Protein AF-A0A960QPH4-F1 (afdb_monomer_lite)

Radius of gyration: 28.98 Å; chains: 1; bounding box: 57×67×67 Å

Structure (mmCIF, N/CA/C/O backbone):
data_AF-A0A960QPH4-F1
#
_entry.id   AF-A0A960QPH4-F1
#
loop_
_atom_site.group_PDB
_atom_site.id
_atom_site.type_symbol
_atom_site.label_atom_id
_atom_site.label_alt_id
_atom_site.label_comp_id
_atom_site.label_asym_id
_atom_site.label_entity_id
_atom_site.label_seq_id
_atom_site.pdbx_PDB_ins_code
_atom_site.Cartn_x
_atom_site.Cartn_y
_atom_site.Cartn_z
_atom_site.occupancy
_atom_site.B_iso_or_equiv
_atom_site.auth_seq_id
_atom_site.auth_comp_id
_atom_site.auth_asym_id
_atom_site.auth_atom_id
_atom_site.pdbx_PDB_model_num
ATOM 1 N N . MET A 1 1 ? 3.920 17.697 13.767 1.00 34.22 1 MET A N 1
ATOM 2 C CA . MET A 1 1 ? 3.825 16.666 14.826 1.00 34.22 1 MET A CA 1
ATOM 3 C C . MET A 1 1 ? 4.442 15.387 14.286 1.00 34.22 1 MET A C 1
ATOM 5 O O . MET A 1 1 ? 4.092 14.990 13.183 1.00 34.22 1 MET A O 1
ATOM 9 N N . LYS A 1 2 ? 5.427 14.814 14.985 1.00 25.80 2 LYS A N 1
ATOM 10 C CA . LYS A 1 2 ? 6.076 13.557 14.590 1.00 25.80 2 LYS A CA 1
ATOM 11 C C . LYS A 1 2 ? 5.185 12.405 15.058 1.00 25.80 2 LYS A C 1
ATOM 13 O O . LYS A 1 2 ? 5.029 12.232 16.261 1.00 25.80 2 LYS A O 1
ATOM 18 N N . PHE A 1 3 ? 4.595 11.655 14.132 1.00 28.69 3 PHE A N 1
ATOM 19 C CA . PHE A 1 3 ? 3.950 10.384 14.455 1.00 28.69 3 PHE A CA 1
ATOM 20 C C . PHE A 1 3 ? 5.050 9.351 14.695 1.00 28.69 3 PHE A C 1
ATOM 22 O O . PHE A 1 3 ? 5.656 8.841 13.756 1.00 28.69 3 PHE A O 1
ATOM 29 N N . GLN A 1 4 ? 5.353 9.093 15.964 1.00 29.22 4 GLN A N 1
ATOM 30 C CA . GLN A 1 4 ? 5.977 7.831 16.333 1.00 29.22 4 GLN A CA 1
ATOM 31 C C . GLN A 1 4 ? 4.879 6.761 16.345 1.00 29.22 4 GLN A C 1
ATOM 33 O O . GLN A 1 4 ? 3.810 7.018 16.905 1.00 29.22 4 GLN A O 1
ATOM 38 N N . PRO A 1 5 ? 5.098 5.577 15.754 1.00 36.53 5 PRO A N 1
ATOM 39 C CA . PRO A 1 5 ? 4.225 4.446 16.006 1.00 36.53 5 PRO A CA 1
ATOM 40 C C . PRO A 1 5 ? 4.397 4.063 17.477 1.00 36.53 5 PRO A C 1
ATOM 42 O O . PRO A 1 5 ? 5.440 3.552 17.885 1.00 36.53 5 PRO A O 1
ATOM 45 N N . ILE A 1 6 ? 3.385 4.364 18.288 1.00 35.50 6 ILE A N 1
ATOM 46 C CA . ILE A 1 6 ? 3.300 3.885 19.664 1.00 35.50 6 ILE A CA 1
ATOM 47 C C . ILE A 1 6 ? 2.983 2.392 19.568 1.00 35.50 6 ILE A C 1
ATOM 49 O O . ILE A 1 6 ? 1.828 1.984 19.487 1.00 35.50 6 ILE A O 1
ATOM 53 N N . PHE A 1 7 ? 4.027 1.567 19.532 1.00 42.03 7 PHE A N 1
ATOM 54 C CA . PHE A 1 7 ? 3.909 0.167 19.908 1.00 42.03 7 PHE A CA 1
ATOM 55 C C . PHE A 1 7 ? 3.653 0.136 21.414 1.00 42.03 7 PHE A C 1
ATOM 57 O O . PHE A 1 7 ? 4.570 0.284 22.219 1.00 42.03 7 PHE A O 1
ATOM 64 N N . LEU A 1 8 ? 2.386 -0.010 21.792 1.00 33.94 8 LEU A N 1
ATOM 65 C CA . LEU A 1 8 ? 1.978 -0.286 23.164 1.00 33.94 8 LEU A CA 1
ATOM 66 C C . LEU A 1 8 ? 2.380 -1.730 23.505 1.00 33.94 8 LEU A C 1
ATOM 68 O O . LEU A 1 8 ? 1.592 -2.663 23.398 1.00 33.94 8 LEU A O 1
ATOM 72 N N . ALA A 1 9 ? 3.646 -1.920 23.873 1.00 38.50 9 ALA A N 1
ATOM 73 C CA . ALA A 1 9 ? 4.102 -3.107 24.582 1.00 38.50 9 ALA A CA 1
ATOM 74 C C . ALA A 1 9 ? 3.892 -2.851 26.079 1.00 38.50 9 ALA A C 1
ATOM 76 O O . ALA A 1 9 ? 4.796 -2.380 26.770 1.00 38.50 9 ALA A O 1
ATOM 77 N N . LEU A 1 10 ? 2.671 -3.084 26.566 1.00 32.56 10 LEU A N 1
ATOM 78 C CA . LEU A 1 10 ? 2.406 -3.048 28.000 1.00 32.56 10 LEU A CA 1
ATOM 79 C C . LEU A 1 10 ? 2.910 -4.364 28.605 1.00 32.56 10 LEU A C 1
ATOM 81 O O . LEU A 1 10 ? 2.311 -5.418 28.419 1.00 32.56 10 LEU A O 1
ATOM 85 N N . TRP A 1 11 ? 4.050 -4.296 29.287 1.00 40.69 11 TRP A N 1
ATOM 86 C CA . TRP A 1 11 ? 4.546 -5.367 30.144 1.00 40.69 11 TRP A CA 1
ATOM 87 C C . TRP A 1 11 ? 3.729 -5.385 31.437 1.00 40.69 11 TRP A C 1
ATOM 89 O O . TRP A 1 11 ? 3.793 -4.433 32.213 1.00 40.69 11 TRP A O 1
ATOM 99 N N . LEU A 1 12 ? 3.013 -6.477 31.694 1.00 34.78 12 LEU A N 1
ATOM 100 C CA . LEU A 1 12 ? 2.516 -6.815 33.024 1.00 34.78 12 LEU A CA 1
ATOM 101 C C . LEU A 1 12 ? 2.941 -8.247 33.336 1.00 34.78 12 LEU A C 1
ATOM 103 O O . LEU A 1 12 ? 2.399 -9.213 32.816 1.00 34.78 12 LEU A O 1
ATOM 107 N N . VAL A 1 13 ? 3.970 -8.353 34.173 1.00 38.28 13 VAL A N 1
ATOM 108 C CA . VAL A 1 13 ? 4.364 -9.597 34.826 1.00 38.28 13 VAL A CA 1
ATOM 109 C C . VAL A 1 13 ? 3.481 -9.738 36.059 1.00 38.28 13 VAL A C 1
ATOM 111 O O . VAL A 1 13 ? 3.633 -8.963 37.002 1.00 38.28 13 VAL A O 1
ATOM 114 N N . THR A 1 14 ? 2.603 -10.738 36.086 1.00 37.31 14 THR A N 1
ATOM 115 C CA . THR A 1 14 ? 2.035 -11.246 37.342 1.00 37.31 14 THR A CA 1
ATOM 116 C C . THR A 1 14 ? 2.045 -12.772 37.347 1.00 37.31 14 THR A C 1
ATOM 118 O O . THR A 1 14 ? 1.666 -13.377 36.345 1.00 37.31 14 THR A O 1
ATOM 121 N N . PRO A 1 15 ? 2.488 -13.407 38.447 1.00 34.03 15 PRO A N 1
ATOM 122 C CA . PRO A 1 15 ? 2.507 -14.854 38.564 1.00 34.03 15 PRO A CA 1
ATOM 123 C C . PRO A 1 15 ? 1.086 -15.403 38.709 1.00 34.03 15 PRO A C 1
ATOM 125 O O . PRO A 1 15 ? 0.249 -14.853 39.423 1.00 34.03 15 PRO A O 1
ATOM 128 N N . SER A 1 16 ? 0.852 -16.512 38.018 1.00 39.19 16 SER A N 1
ATOM 129 C CA . SER A 1 16 ? -0.373 -17.298 38.007 1.00 39.19 16 SER A CA 1
ATOM 130 C C . SER A 1 16 ? -0.705 -17.825 39.400 1.00 39.19 16 SER A C 1
ATOM 132 O O . SER A 1 16 ? 0.171 -18.362 40.076 1.00 39.19 16 SER A O 1
ATOM 134 N N . THR A 1 17 ? -1.967 -17.726 39.811 1.00 46.72 17 THR A N 1
ATOM 135 C CA . THR A 1 17 ? -2.740 -18.774 40.515 1.00 46.72 17 THR A CA 1
ATOM 136 C C . THR A 1 17 ? -4.102 -18.218 40.929 1.00 46.72 17 THR A C 1
ATOM 138 O O . THR A 1 17 ? -4.210 -17.025 41.189 1.00 46.72 17 THR A O 1
ATOM 141 N N . LEU A 1 18 ? -5.085 -19.123 41.054 1.00 37.62 18 LEU A N 1
ATOM 142 C CA . LEU A 1 18 ? -6.483 -18.946 41.493 1.00 37.62 18 LEU A CA 1
ATOM 143 C C . LEU A 1 18 ? -7.447 -18.711 40.305 1.00 37.62 18 LEU A C 1
ATOM 145 O O . LEU A 1 18 ? -7.328 -17.712 39.614 1.00 37.62 18 LEU A O 1
ATOM 149 N N . PHE A 1 19 ? -8.396 -19.588 39.954 1.00 39.31 19 PHE A N 1
ATOM 150 C CA . PHE A 1 19 ? -9.209 -20.502 40.763 1.00 39.31 19 PHE A CA 1
ATOM 151 C C . PHE A 1 19 ? -9.696 -21.730 39.957 1.00 39.31 19 PHE A C 1
ATOM 153 O O . PHE A 1 19 ? -10.079 -21.601 38.798 1.00 39.31 19 PHE A O 1
ATOM 160 N N . ALA A 1 20 ? -9.707 -22.891 40.621 1.00 39.94 20 ALA A N 1
ATOM 161 C CA . ALA A 1 20 ? -10.686 -23.980 40.461 1.00 39.94 20 ALA A CA 1
ATOM 162 C C . ALA A 1 20 ? -11.857 -23.676 41.441 1.00 39.94 20 ALA A C 1
ATOM 164 O O . ALA A 1 20 ? -11.617 -22.954 42.409 1.00 39.94 20 ALA A O 1
ATOM 165 N N . ASP A 1 21 ? -13.130 -24.052 41.294 1.00 40.97 21 ASP A N 1
ATOM 166 C CA . ASP A 1 21 ? -13.802 -25.239 40.754 1.00 40.97 21 ASP A CA 1
ATOM 167 C C . ASP A 1 21 ? -15.249 -24.878 40.335 1.00 40.97 21 ASP A C 1
ATOM 169 O O . ASP A 1 21 ? -15.925 -24.157 41.066 1.00 40.97 21 ASP A O 1
ATOM 173 N N . ASP A 1 22 ? -15.723 -25.427 39.211 1.00 38.12 22 ASP A N 1
ATOM 174 C CA . ASP A 1 22 ? -17.015 -26.131 39.049 1.00 38.12 22 ASP A CA 1
ATOM 175 C C . ASP A 1 22 ? -17.018 -26.795 37.647 1.00 38.12 22 ASP A C 1
ATOM 177 O O . ASP A 1 22 ? -16.605 -26.150 36.677 1.00 38.12 22 ASP A O 1
ATOM 181 N N . PRO A 1 23 ? -17.407 -28.079 37.478 1.00 40.88 23 PRO A N 1
ATOM 182 C CA . PRO A 1 23 ? -17.358 -28.743 36.178 1.00 40.88 23 PRO A CA 1
ATOM 183 C C . PRO A 1 23 ? -18.564 -28.327 35.334 1.00 40.88 23 PRO A C 1
ATOM 185 O O . PRO A 1 23 ? -19.602 -28.992 35.313 1.00 40.88 23 PRO A O 1
ATOM 188 N N . GLU A 1 24 ? -18.423 -27.216 34.622 1.00 40.66 24 GLU A N 1
ATOM 189 C CA . GLU A 1 24 ? -19.337 -26.864 33.545 1.00 40.66 24 GLU A CA 1
ATOM 190 C C . GLU A 1 24 ? -19.261 -27.950 32.457 1.00 40.66 24 GLU A C 1
ATOM 192 O O . GLU A 1 24 ? -18.181 -28.400 32.067 1.00 40.66 24 GLU A O 1
ATOM 197 N N . VAL A 1 25 ? -20.421 -28.435 32.009 1.00 43.88 25 VAL A N 1
ATOM 198 C CA . VAL A 1 25 ? -20.543 -29.451 30.957 1.00 43.88 25 VAL A CA 1
ATOM 199 C C . VAL A 1 25 ? -19.946 -28.879 29.668 1.00 43.88 25 VAL A C 1
ATOM 201 O O . VAL A 1 25 ? -20.607 -28.133 28.952 1.00 43.88 25 VAL A O 1
ATOM 204 N N . ILE A 1 26 ? -18.683 -29.209 29.384 1.00 47.34 26 ILE A N 1
ATOM 205 C CA . ILE A 1 26 ? -17.970 -28.770 28.179 1.00 47.34 26 ILE A CA 1
ATOM 206 C C . ILE A 1 26 ? -18.620 -29.466 26.972 1.00 47.34 26 ILE A C 1
ATOM 208 O O . ILE A 1 26 ? -18.563 -30.697 26.896 1.00 47.34 26 ILE A O 1
ATOM 212 N N . PRO A 1 27 ? -19.247 -28.744 26.027 1.00 50.41 27 PRO A N 1
ATOM 213 C CA . PRO A 1 27 ? -19.822 -29.380 24.851 1.00 50.41 27 PRO A CA 1
ATOM 214 C C . PRO A 1 27 ? -18.733 -30.025 23.984 1.00 50.41 27 PRO A C 1
ATOM 216 O O . PRO A 1 27 ? -17.617 -29.511 23.864 1.00 50.41 27 PRO A O 1
ATOM 219 N N . GLU A 1 28 ? -19.102 -31.160 23.381 1.00 63.84 28 GLU A N 1
ATOM 220 C CA . GLU A 1 28 ? -18.402 -31.850 22.294 1.00 63.84 28 GLU A CA 1
ATOM 221 C C . GLU A 1 28 ? -17.792 -30.846 21.315 1.00 63.84 28 GLU A C 1
ATOM 223 O O . GLU A 1 28 ? -18.511 -29.980 20.838 1.00 63.84 28 GLU A O 1
ATOM 228 N N . SER A 1 29 ? -16.490 -30.987 21.034 1.00 74.81 29 SER A N 1
ATOM 229 C CA . SER A 1 29 ? -15.722 -30.365 19.937 1.00 74.81 29 SER A CA 1
ATOM 230 C C . SER A 1 29 ? -16.150 -28.962 19.469 1.00 74.81 29 SER A C 1
ATOM 232 O O . SER A 1 29 ? -17.236 -28.767 18.931 1.00 74.81 29 SER A O 1
ATOM 234 N N . LEU A 1 30 ? -15.229 -27.996 19.526 1.00 83.50 30 LEU A N 1
ATOM 235 C CA . LEU A 1 30 ? -15.464 -26.646 18.998 1.00 83.50 30 LEU A CA 1
ATOM 236 C C . LEU A 1 30 ? -16.047 -26.658 17.562 1.00 83.50 30 LEU A C 1
ATOM 238 O O . LEU A 1 30 ? -15.639 -27.498 16.750 1.00 83.50 30 LEU A O 1
ATOM 242 N N . PRO A 1 31 ? -16.962 -25.722 17.224 1.00 85.50 31 PRO A N 1
ATOM 243 C CA . PRO A 1 31 ? -17.487 -25.584 15.868 1.00 85.50 31 PRO A CA 1
ATOM 244 C C . PRO A 1 31 ? -16.381 -25.423 14.818 1.00 85.50 31 PRO A C 1
ATOM 246 O O . PRO A 1 31 ? -15.294 -24.907 15.089 1.00 85.50 31 PRO A O 1
ATOM 249 N N . SER A 1 32 ? -16.667 -25.830 13.577 1.00 85.12 32 SER A N 1
ATOM 250 C CA . SER A 1 32 ? -15.718 -25.672 12.470 1.00 85.12 32 SER A CA 1
ATOM 251 C C . SER A 1 32 ? -15.338 -24.198 12.283 1.00 85.12 32 SER A C 1
ATOM 253 O O . SER A 1 32 ? -16.208 -23.338 12.169 1.00 85.12 32 SER A O 1
ATOM 255 N N . GLY A 1 33 ? -14.034 -23.911 12.249 1.00 89.62 33 GLY A N 1
ATOM 256 C CA . GLY A 1 33 ? -13.513 -22.549 12.112 1.00 89.62 33 GLY A CA 1
ATOM 257 C C . GLY A 1 33 ? -13.347 -21.784 13.429 1.00 89.62 33 GLY A C 1
ATOM 258 O O . GLY A 1 33 ? -12.918 -20.633 13.385 1.00 89.62 33 GLY A O 1
ATOM 259 N N . VAL A 1 34 ? -13.616 -22.403 14.581 1.00 94.00 34 VAL A N 1
ATOM 260 C CA . VAL A 1 34 ? -13.326 -21.853 15.915 1.00 94.00 34 VAL A CA 1
ATOM 261 C C . VAL A 1 34 ? -12.062 -22.512 16.463 1.00 94.00 34 VAL A C 1
ATOM 263 O O . VAL A 1 34 ? -11.943 -23.736 16.453 1.00 94.00 34 VAL A O 1
ATOM 266 N N . ILE A 1 35 ? -11.098 -21.708 16.922 1.00 92.94 35 ILE A N 1
ATOM 267 C CA . ILE A 1 35 ? -9.833 -22.218 17.483 1.00 92.94 35 ILE A CA 1
ATOM 268 C C . ILE A 1 35 ? -9.835 -22.259 19.015 1.00 92.94 35 ILE A C 1
ATOM 270 O O . ILE A 1 35 ? -9.128 -23.067 19.609 1.00 92.94 35 ILE A O 1
ATOM 274 N N . ALA A 1 36 ? -10.638 -21.411 19.656 1.00 94.38 36 ALA A N 1
ATOM 275 C CA . ALA A 1 36 ? -10.808 -21.384 21.103 1.00 94.38 36 ALA A CA 1
ATOM 276 C C . ALA A 1 36 ? -12.182 -20.815 21.468 1.00 94.38 36 ALA A C 1
ATOM 278 O O . ALA A 1 36 ? -12.777 -20.071 20.687 1.00 94.38 36 ALA A O 1
ATOM 279 N N . ARG A 1 37 ? -12.656 -21.122 22.675 1.00 95.31 37 ARG A N 1
ATOM 280 C CA . ARG A 1 37 ? -13.792 -20.449 23.308 1.00 95.31 37 ARG A CA 1
ATOM 281 C C . ARG A 1 37 ? -13.326 -19.852 24.632 1.00 95.31 37 ARG A C 1
ATOM 283 O O . ARG A 1 37 ? -12.654 -20.534 25.401 1.00 95.31 37 ARG A O 1
ATOM 290 N N . VAL A 1 38 ? -13.660 -18.590 24.864 1.00 92.56 38 VAL A N 1
ATOM 291 C CA . VAL A 1 38 ? -13.310 -17.817 26.058 1.00 92.56 38 VAL A CA 1
ATOM 292 C C . VAL A 1 38 ? -14.616 -17.274 26.634 1.00 92.56 38 VAL A C 1
ATOM 294 O O . VAL A 1 38 ? -15.180 -16.340 26.072 1.00 92.56 38 VAL A O 1
ATOM 297 N N . GLY A 1 39 ? -15.131 -17.883 27.706 1.00 89.62 39 GLY A N 1
ATOM 298 C CA . GLY A 1 39 ? -16.492 -17.594 28.177 1.00 89.62 39 GLY A CA 1
ATOM 299 C C . GLY A 1 39 ? -17.522 -17.849 27.069 1.00 89.62 39 GLY A C 1
ATOM 300 O O . GLY A 1 39 ? -17.520 -18.920 26.460 1.00 89.62 39 GLY A O 1
ATOM 301 N N . ASP A 1 40 ? -18.329 -16.834 26.750 1.00 89.50 40 ASP A N 1
ATOM 302 C CA . ASP A 1 40 ? -19.325 -16.885 25.666 1.00 89.50 40 ASP A CA 1
ATOM 303 C C . ASP A 1 40 ? -18.763 -16.454 24.299 1.00 89.50 40 ASP A C 1
ATOM 305 O O . ASP A 1 40 ? -19.477 -16.437 23.292 1.00 89.50 40 ASP A O 1
ATOM 309 N N . PHE A 1 41 ? -17.482 -16.082 24.235 1.00 90.94 41 PHE A N 1
ATOM 310 C CA . PHE A 1 41 ? -16.844 -15.594 23.021 1.00 90.94 41 PHE A CA 1
ATOM 311 C C . PHE A 1 41 ? -16.114 -16.713 22.267 1.00 90.94 41 PHE A C 1
ATOM 313 O O . PHE A 1 41 ? -15.159 -17.321 22.759 1.00 90.94 41 PHE A O 1
ATOM 320 N N . GLU A 1 42 ? -16.544 -16.975 21.032 1.00 94.94 42 GLU A N 1
ATOM 321 C CA . GLU A 1 42 ? -15.872 -17.904 20.121 1.00 94.94 42 GLU A CA 1
ATOM 322 C C . GLU A 1 42 ? -14.794 -17.181 19.310 1.00 94.94 42 GLU A C 1
ATOM 324 O O . GLU A 1 42 ? -15.077 -16.236 18.574 1.00 94.94 42 GLU A O 1
ATOM 329 N N . VAL A 1 43 ? -13.548 -17.647 19.419 1.00 94.75 43 VAL A N 1
ATOM 330 C CA . VAL A 1 43 ? -12.393 -17.060 18.736 1.00 94.75 43 VAL A CA 1
ATOM 331 C C . VAL A 1 43 ? -12.250 -17.682 17.341 1.00 94.75 43 VAL A C 1
ATOM 333 O O . VAL A 1 43 ? -11.949 -18.880 17.236 1.00 94.75 43 VAL A O 1
ATOM 336 N N . PRO A 1 44 ? -12.409 -16.909 16.249 1.00 96.12 44 PRO A N 1
ATOM 337 C CA . PRO A 1 44 ? -12.301 -17.445 14.897 1.00 96.12 44 PRO A CA 1
ATOM 338 C C . PRO A 1 44 ? -10.868 -17.865 14.557 1.00 96.12 44 PRO A C 1
ATOM 340 O O . PRO A 1 44 ? -9.905 -17.144 14.827 1.00 96.12 44 PRO A O 1
ATOM 343 N N . TYR A 1 45 ? -10.721 -18.993 13.865 1.00 94.75 45 TYR A N 1
ATOM 344 C CA . TYR A 1 45 ? -9.433 -19.497 13.386 1.00 94.75 45 TYR A CA 1
ATOM 345 C C . TYR A 1 45 ? -8.692 -18.478 12.506 1.00 94.75 45 TYR A C 1
ATOM 347 O O . TYR A 1 45 ? -7.484 -18.298 12.643 1.00 94.75 45 TYR A O 1
ATOM 355 N N . GLU A 1 46 ? -9.417 -17.756 11.647 1.00 95.50 46 GLU A N 1
ATOM 356 C CA . GLU A 1 46 ? -8.846 -16.726 10.768 1.00 95.50 46 GLU A CA 1
ATOM 357 C C . GLU A 1 46 ? -8.161 -15.589 11.543 1.00 95.50 46 GLU A C 1
ATOM 359 O O . GLU A 1 46 ? -7.190 -15.001 11.066 1.00 95.50 46 GLU A O 1
ATOM 364 N N . TRP A 1 47 ? -8.622 -15.279 12.757 1.00 95.75 47 TRP A N 1
ATOM 365 C CA . TRP A 1 47 ? -7.990 -14.248 13.581 1.00 95.75 47 TRP A CA 1
ATOM 366 C C . TRP A 1 47 ? -6.623 -14.711 14.072 1.00 95.75 47 TRP A C 1
ATOM 368 O O . TRP A 1 47 ? -5.641 -13.981 13.925 1.00 95.75 47 TRP A O 1
ATOM 378 N N . PHE A 1 48 ? -6.536 -15.955 14.550 1.00 95.38 48 PHE A N 1
ATOM 379 C CA . PHE A 1 48 ? -5.252 -16.555 14.897 1.00 95.38 48 PHE A CA 1
ATOM 380 C C . PHE A 1 48 ? -4.337 -16.672 13.676 1.00 95.38 48 PHE A C 1
ATOM 382 O O . PHE A 1 48 ? -3.150 -16.378 13.773 1.00 95.38 48 PHE A O 1
ATOM 389 N N . LEU A 1 49 ? -4.865 -17.050 12.509 1.00 95.69 49 LEU A N 1
ATOM 390 C CA . LEU A 1 49 ? -4.065 -17.149 11.289 1.00 95.69 49 LEU A CA 1
ATOM 391 C C . LEU A 1 49 ? -3.417 -15.804 10.918 1.00 95.69 49 LEU A C 1
ATOM 393 O O . LEU A 1 49 ? -2.256 -15.771 10.498 1.00 95.69 49 LEU A O 1
ATOM 397 N N . ASN A 1 50 ? -4.140 -14.696 11.098 1.00 93.88 50 ASN A N 1
ATOM 398 C CA . ASN A 1 50 ? -3.617 -13.349 10.874 1.00 93.88 50 ASN A CA 1
ATOM 399 C C . ASN A 1 50 ? -2.575 -12.938 11.928 1.00 93.88 50 ASN A C 1
ATOM 401 O O . ASN A 1 50 ? -1.515 -12.417 11.562 1.00 93.88 50 ASN A O 1
ATOM 405 N N . GLU A 1 51 ? -2.815 -13.217 13.212 1.00 93.75 51 GLU A N 1
ATOM 406 C CA . GLU A 1 51 ? -1.817 -12.985 14.269 1.00 93.75 51 GLU A CA 1
ATOM 407 C C . GLU A 1 51 ? -0.544 -13.798 13.993 1.00 93.75 51 GLU A C 1
ATOM 409 O O . GLU A 1 51 ? 0.563 -13.260 13.993 1.00 93.75 51 GLU A O 1
ATOM 414 N N . PHE A 1 52 ? -0.698 -15.076 13.643 1.00 94.12 52 PHE A N 1
ATOM 415 C CA . PHE A 1 52 ? 0.406 -15.966 13.314 1.00 94.12 52 PHE A CA 1
ATOM 416 C C . PHE A 1 5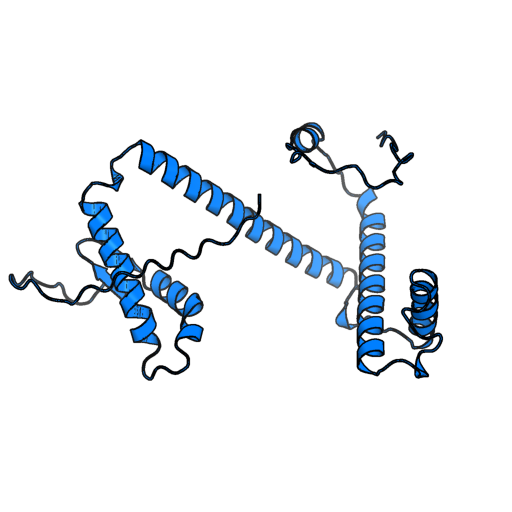2 ? 1.239 -15.421 12.159 1.00 94.12 52 PHE A C 1
ATOM 418 O O . PHE A 1 52 ? 2.442 -15.222 12.312 1.00 94.12 52 PHE A O 1
ATOM 425 N N . ARG A 1 53 ? 0.614 -15.087 11.024 1.00 93.56 53 ARG A N 1
ATOM 426 C CA . ARG A 1 53 ? 1.315 -14.533 9.852 1.00 93.56 53 ARG A CA 1
ATOM 427 C C . ARG A 1 53 ? 2.059 -13.231 10.151 1.00 93.56 53 ARG A C 1
ATOM 429 O O . ARG A 1 53 ? 3.099 -12.985 9.543 1.00 93.56 53 ARG A O 1
ATOM 436 N N . SER A 1 54 ? 1.550 -12.413 11.068 1.00 88.69 54 SER A N 1
ATOM 437 C CA . SER A 1 54 ? 2.136 -11.109 11.396 1.00 88.69 54 SER A CA 1
ATOM 438 C C . SER A 1 54 ? 3.227 -11.154 12.471 1.00 88.69 54 SER A C 1
ATOM 440 O O . SER A 1 54 ? 3.962 -10.176 12.616 1.00 88.69 54 SER A O 1
ATOM 442 N N . THR A 1 55 ? 3.372 -12.261 13.209 1.00 90.94 55 THR A N 1
ATOM 443 C CA . THR A 1 55 ? 4.267 -12.314 14.380 1.00 90.94 55 THR A CA 1
ATOM 444 C C . THR A 1 55 ? 5.199 -13.523 14.435 1.00 90.94 55 THR A C 1
ATOM 446 O O . THR A 1 55 ? 6.216 -13.439 15.124 1.00 90.94 55 THR A O 1
ATOM 449 N N . PHE A 1 56 ? 4.953 -14.603 13.677 1.00 90.56 56 PHE A N 1
ATOM 450 C CA . PHE A 1 56 ? 5.723 -15.855 13.789 1.00 90.56 56 PHE A CA 1
ATOM 451 C C . PHE A 1 56 ? 7.242 -15.670 13.643 1.00 90.56 56 PHE A C 1
ATOM 453 O O . PHE A 1 56 ? 8.019 -16.354 14.308 1.00 90.56 56 PHE A O 1
ATOM 460 N N . PHE A 1 57 ? 7.685 -14.722 12.808 1.00 91.94 57 PHE A N 1
ATOM 461 C CA . PHE A 1 57 ? 9.106 -14.446 12.573 1.00 91.94 57 PHE A CA 1
ATOM 462 C C . PHE A 1 57 ? 9.845 -13.975 13.834 1.00 91.94 57 PHE A C 1
ATOM 464 O O . PHE A 1 57 ? 11.064 -14.108 13.912 1.00 91.94 57 PHE A O 1
ATOM 471 N N . ARG A 1 58 ? 9.125 -13.461 14.841 1.00 91.31 58 ARG A N 1
ATOM 472 C CA . ARG A 1 58 ? 9.690 -13.066 16.141 1.00 91.31 58 ARG A CA 1
ATOM 473 C C . ARG A 1 58 ? 10.079 -14.267 17.002 1.00 91.31 58 ARG A C 1
ATOM 475 O O . ARG A 1 58 ? 10.911 -14.126 17.889 1.00 91.31 58 ARG A O 1
ATOM 482 N N . HIS A 1 59 ? 9.524 -15.441 16.709 1.00 89.94 59 HIS A N 1
ATOM 483 C CA . HIS A 1 59 ? 9.734 -16.679 17.456 1.00 89.94 59 HIS A CA 1
ATOM 484 C C . HIS A 1 59 ? 10.485 -17.724 16.619 1.00 89.94 59 HIS A C 1
ATOM 486 O O . HIS A 1 59 ? 10.390 -18.911 16.899 1.00 89.94 59 HIS A O 1
ATOM 492 N N . ALA A 1 60 ? 11.248 -17.310 15.598 1.00 84.12 60 ALA A N 1
ATOM 493 C CA . ALA A 1 60 ? 11.893 -18.212 14.633 1.00 84.12 60 ALA A CA 1
ATOM 494 C C . ALA A 1 60 ? 12.823 -19.281 15.252 1.00 84.12 60 ALA A C 1
ATOM 496 O O . ALA A 1 60 ? 13.118 -20.278 14.601 1.00 84.12 60 ALA A O 1
ATOM 497 N N . GLN A 1 61 ? 13.280 -19.080 16.492 1.00 91.06 61 GLN A N 1
ATOM 498 C CA . GLN A 1 61 ? 14.135 -20.016 17.233 1.00 91.06 61 GLN A CA 1
ATOM 499 C C . GLN A 1 61 ? 13.364 -20.912 18.220 1.00 91.06 61 GLN A C 1
ATOM 501 O O . GLN A 1 61 ? 13.975 -21.747 18.883 1.00 91.06 61 GLN A O 1
ATOM 506 N N . SER A 1 62 ? 12.044 -20.747 18.347 1.00 91.00 62 SER A N 1
ATOM 507 C CA . SER A 1 62 ? 11.232 -21.564 19.250 1.00 91.00 62 SER A CA 1
ATOM 508 C C . SER A 1 62 ? 11.031 -22.976 18.700 1.00 91.00 62 SER A C 1
ATOM 510 O O . SER A 1 62 ? 10.797 -23.177 17.507 1.00 91.00 62 SER A O 1
ATOM 512 N N . SER A 1 63 ? 11.055 -23.961 19.599 1.00 89.88 63 SER A N 1
ATOM 513 C CA . SER A 1 63 ? 10.709 -25.354 19.305 1.00 89.88 63 SER A CA 1
ATOM 514 C C . SER A 1 63 ? 9.224 -25.541 18.967 1.00 89.88 63 SER A C 1
ATOM 516 O O . SER A 1 63 ? 8.872 -26.515 18.302 1.00 89.88 63 SER A O 1
ATOM 518 N N . ASN A 1 64 ? 8.357 -24.607 19.379 1.00 93.50 64 ASN A N 1
ATOM 519 C CA . ASN A 1 64 ? 6.931 -24.610 19.062 1.00 93.50 64 ASN A CA 1
ATOM 520 C C . ASN A 1 64 ? 6.393 -23.189 18.822 1.00 93.50 64 ASN A C 1
ATOM 522 O O . ASN A 1 64 ? 5.602 -22.648 19.591 1.00 93.50 64 ASN A O 1
ATOM 526 N N . VAL A 1 65 ? 6.789 -22.607 17.688 1.00 93.06 65 VAL A N 1
ATOM 527 C CA . VAL A 1 65 ? 6.374 -21.269 17.222 1.00 93.06 65 VAL A CA 1
ATOM 528 C C . VAL A 1 65 ? 4.856 -21.055 17.262 1.00 93.06 65 VAL A C 1
ATOM 530 O O . VAL A 1 65 ? 4.399 -19.949 17.528 1.00 93.06 65 VAL A O 1
ATOM 533 N N . ARG A 1 66 ? 4.056 -22.095 16.983 1.00 92.31 66 ARG A N 1
ATOM 534 C CA . ARG A 1 66 ? 2.589 -21.978 16.978 1.00 92.31 66 ARG A CA 1
ATOM 535 C C . ARG A 1 66 ? 2.048 -21.690 18.369 1.00 92.31 66 ARG A C 1
ATOM 537 O O . ARG A 1 66 ? 1.222 -20.796 18.490 1.00 92.31 66 ARG A O 1
ATOM 544 N N . GLN A 1 67 ? 2.535 -22.408 19.378 1.00 93.38 67 GLN A N 1
ATOM 545 C CA . GLN A 1 67 ? 2.108 -22.204 20.759 1.00 93.38 67 GLN A CA 1
ATOM 546 C C . GLN A 1 67 ? 2.566 -20.841 21.287 1.00 93.38 67 GLN A C 1
ATOM 548 O O . GLN A 1 67 ? 1.757 -20.098 21.821 1.00 93.38 67 GLN A O 1
ATOM 553 N N . GLU A 1 68 ? 3.819 -20.462 21.019 1.00 93.56 68 GLU A N 1
ATOM 554 C CA . GLU A 1 68 ? 4.381 -19.168 21.442 1.00 93.56 68 GLU A CA 1
ATOM 555 C C . GLU A 1 68 ? 3.638 -17.950 20.876 1.00 93.56 68 GLU A C 1
ATOM 557 O O . GLU A 1 68 ? 3.642 -16.882 21.482 1.00 93.56 68 GLU A O 1
ATOM 562 N N . VAL A 1 69 ? 3.008 -18.085 19.704 1.00 93.12 69 VAL A N 1
ATOM 563 C CA . VAL A 1 69 ? 2.134 -17.037 19.158 1.00 93.12 69 VAL A CA 1
ATOM 564 C C . VAL A 1 69 ? 0.700 -17.176 19.675 1.00 93.12 69 VAL A C 1
ATOM 566 O O . VAL A 1 69 ? 0.017 -16.172 19.878 1.00 93.12 69 VAL A O 1
ATOM 569 N N . PHE A 1 70 ? 0.227 -18.407 19.872 1.00 95.00 70 PHE A N 1
ATOM 570 C CA . PHE A 1 70 ? -1.139 -18.676 20.308 1.00 95.00 70 PHE A CA 1
ATOM 571 C C . PHE A 1 70 ? -1.397 -18.241 21.752 1.00 95.00 70 PHE A C 1
ATOM 573 O O . PHE A 1 70 ? -2.445 -17.652 22.000 1.00 95.00 70 PHE A O 1
ATOM 580 N N . ASP A 1 71 ? -0.461 -18.456 22.678 1.00 94.38 71 ASP A N 1
ATOM 581 C CA . ASP A 1 71 ? -0.675 -18.133 24.095 1.00 94.38 71 ASP A CA 1
ATOM 582 C C . ASP A 1 71 ? -0.909 -16.626 24.321 1.00 94.38 71 ASP A C 1
ATOM 584 O O . ASP A 1 71 ? -1.975 -16.269 24.832 1.00 94.38 71 ASP A O 1
ATOM 588 N N . PRO A 1 72 ? -0.046 -15.702 23.842 1.00 94.56 72 PRO A N 1
ATOM 589 C CA . PRO A 1 72 ? -0.305 -14.267 23.984 1.00 94.56 72 PRO A CA 1
ATOM 590 C C . PRO A 1 72 ? -1.537 -13.800 23.200 1.00 94.56 72 PRO A C 1
ATOM 592 O O . PRO A 1 72 ? -2.183 -12.816 23.563 1.00 94.56 72 PRO A O 1
ATOM 595 N N . PHE A 1 73 ? -1.870 -14.469 22.091 1.00 94.94 73 PHE A N 1
ATOM 596 C CA . PHE A 1 73 ? -3.103 -14.198 21.355 1.00 94.94 73 PHE A CA 1
ATOM 597 C C . PHE A 1 73 ? -4.336 -14.551 22.193 1.00 94.94 73 PHE A C 1
ATOM 599 O O . PHE A 1 73 ? -5.259 -13.742 22.292 1.00 94.94 73 PHE A O 1
ATOM 606 N N . LEU A 1 74 ? -4.334 -15.721 22.834 1.00 95.69 74 LEU A N 1
ATOM 607 C CA . LEU A 1 74 ? -5.419 -16.173 23.694 1.00 95.69 74 LEU A CA 1
ATOM 608 C C . LEU A 1 74 ? -5.555 -15.280 24.934 1.00 95.69 74 LEU A C 1
ATOM 610 O O . LEU A 1 74 ? -6.673 -14.908 25.277 1.00 95.69 74 LEU A O 1
ATOM 614 N N . GLU A 1 75 ? -4.448 -14.844 25.543 1.00 95.69 75 GLU A N 1
ATOM 615 C CA . GLU A 1 75 ? -4.461 -13.858 26.635 1.00 95.69 75 GLU A CA 1
ATOM 616 C C . GLU A 1 75 ? -5.182 -12.5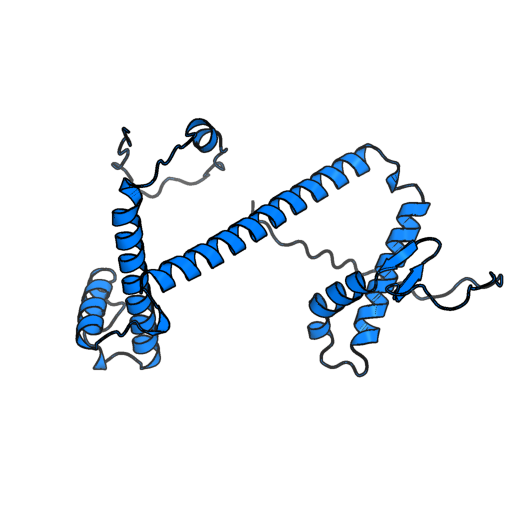60 26.236 1.00 95.69 75 GLU A C 1
ATOM 618 O O . GLU A 1 75 ? -6.020 -12.059 26.989 1.00 95.69 75 GLU A O 1
ATOM 623 N N . LYS A 1 76 ? -4.934 -12.036 25.025 1.00 95.56 76 LYS A N 1
ATOM 624 C CA . LYS A 1 76 ? -5.650 -10.854 24.506 1.00 95.56 76 LYS A CA 1
ATOM 625 C C . LYS A 1 76 ? -7.149 -11.113 24.350 1.00 95.56 76 LYS A C 1
ATOM 627 O O . LYS A 1 76 ? -7.942 -10.226 24.657 1.00 95.56 76 LYS A O 1
ATOM 632 N N . MET A 1 77 ? -7.544 -12.293 23.864 1.00 96.38 77 MET A N 1
ATOM 633 C CA . MET A 1 77 ? -8.963 -12.648 23.714 1.00 96.38 77 MET A CA 1
ATOM 634 C C . MET A 1 77 ? -9.651 -12.787 25.078 1.00 96.38 77 MET A C 1
ATOM 636 O O . MET A 1 77 ? -10.772 -12.314 25.245 1.00 96.38 77 MET A O 1
ATOM 640 N N . THR A 1 78 ? -8.952 -13.337 26.074 1.00 95.19 78 THR A N 1
ATOM 641 C CA . THR A 1 78 ? -9.405 -13.380 27.473 1.00 95.19 78 THR A CA 1
ATOM 642 C C . THR A 1 78 ? -9.606 -11.987 28.050 1.00 95.19 78 THR A C 1
ATOM 644 O O . THR A 1 78 ? -10.666 -11.702 28.601 1.00 95.19 78 THR A O 1
ATOM 647 N N . LEU A 1 79 ? -8.643 -11.080 27.872 1.00 95.12 79 LEU A N 1
ATOM 648 C CA . LEU A 1 79 ? -8.792 -9.690 28.314 1.00 95.12 79 LEU A CA 1
ATOM 649 C C . LEU A 1 79 ? -9.948 -8.972 27.610 1.00 95.12 79 LEU A C 1
ATOM 651 O O . LEU A 1 79 ? -10.664 -8.200 28.247 1.00 95.12 79 LEU A O 1
ATOM 655 N N . TYR A 1 80 ? -10.143 -9.228 26.315 1.00 92.25 80 TYR A N 1
ATOM 656 C CA . TYR A 1 80 ? -11.272 -8.689 25.563 1.00 92.25 80 TYR A CA 1
ATOM 657 C C . TY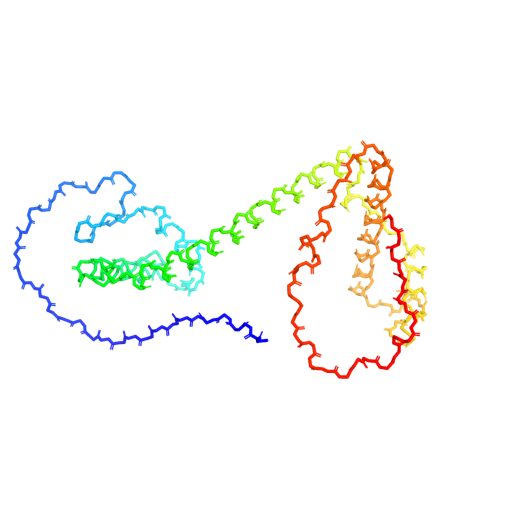R A 1 80 ? -12.614 -9.153 26.143 1.00 92.25 80 TYR A C 1
ATOM 659 O O . TYR A 1 80 ? -13.484 -8.318 26.387 1.00 92.25 80 TYR A O 1
ATOM 667 N N . GLU A 1 81 ? -12.768 -10.449 26.421 1.00 93.56 81 GLU A N 1
ATOM 668 C CA . GLU A 1 81 ? -14.005 -10.988 26.993 1.00 93.56 81 GLU A CA 1
ATOM 669 C C . GLU A 1 81 ? -14.273 -10.444 28.403 1.00 93.56 81 GLU A C 1
ATOM 671 O O . GLU A 1 81 ? -15.394 -10.030 28.712 1.00 93.56 81 GLU A O 1
ATOM 676 N N . LEU A 1 82 ? -13.236 -10.349 29.240 1.00 93.50 82 LEU A N 1
ATOM 677 C CA . LEU A 1 82 ? -13.340 -9.735 30.566 1.00 93.50 82 LEU A CA 1
ATOM 678 C C . LEU A 1 82 ? -13.788 -8.268 30.475 1.00 93.50 82 LEU A C 1
ATOM 680 O O . LEU A 1 82 ? -14.696 -7.858 31.191 1.00 93.50 82 LEU A O 1
ATOM 684 N N . ALA A 1 83 ? -13.206 -7.479 29.568 1.00 90.38 83 ALA A N 1
ATOM 685 C CA . ALA A 1 83 ? -13.595 -6.080 29.376 1.00 90.38 83 ALA A CA 1
ATOM 686 C C . ALA A 1 83 ? -15.022 -5.928 28.818 1.00 90.38 83 ALA A C 1
ATOM 688 O O . ALA A 1 83 ? -15.744 -4.995 29.182 1.00 90.38 83 ALA A O 1
ATOM 689 N N . ARG A 1 84 ? -15.442 -6.843 27.933 1.00 89.31 84 ARG A N 1
ATOM 690 C CA . ARG A 1 84 ? -16.793 -6.865 27.357 1.00 89.31 84 ARG A CA 1
ATOM 691 C C . ARG A 1 84 ? -17.845 -7.153 28.427 1.00 89.31 84 ARG A C 1
ATOM 693 O O . ARG A 1 84 ? -18.882 -6.498 28.451 1.00 89.31 84 ARG A O 1
ATOM 700 N N . THR A 1 85 ? -17.567 -8.108 29.309 1.00 91.81 85 THR A N 1
ATOM 701 C CA . THR A 1 85 ? -18.477 -8.542 30.382 1.00 91.81 85 THR A CA 1
ATOM 702 C C . THR A 1 85 ? -18.463 -7.622 31.603 1.00 91.81 85 THR A C 1
ATOM 704 O O . THR A 1 85 ? -19.448 -7.569 32.333 1.00 91.81 85 THR A O 1
ATOM 707 N N . SER A 1 86 ? -17.403 -6.833 31.808 1.00 90.81 86 SER A N 1
ATOM 708 C CA . SER A 1 86 ? -17.308 -5.878 32.921 1.00 90.81 86 SER A CA 1
ATOM 709 C C . SER A 1 86 ? -18.061 -4.557 32.698 1.00 90.81 86 SER A C 1
ATOM 711 O O . SER A 1 86 ? -17.933 -3.647 33.517 1.00 90.81 86 SER A O 1
ATOM 713 N N . GLY A 1 87 ? -18.774 -4.395 31.578 1.00 84.06 87 GLY A N 1
ATOM 714 C CA . GLY A 1 87 ? -19.540 -3.182 31.260 1.00 84.06 87 GLY A CA 1
ATOM 715 C C . GLY A 1 87 ? -18.698 -1.976 30.818 1.00 84.06 87 GLY A C 1
ATOM 716 O O . GLY A 1 87 ? -19.246 -0.904 30.585 1.00 84.06 87 GLY A O 1
ATOM 717 N N . VAL A 1 88 ? -17.376 -2.122 30.633 1.00 85.06 88 VAL A N 1
ATOM 718 C CA . VAL A 1 88 ? -16.507 -1.027 30.131 1.00 85.06 88 VAL A CA 1
ATOM 719 C C . VAL A 1 88 ? -16.952 -0.568 28.738 1.00 85.06 88 VAL A C 1
ATOM 721 O O . VAL A 1 88 ? -16.835 0.604 28.391 1.00 85.06 88 VAL A O 1
ATOM 724 N N . GLY A 1 89 ? -17.522 -1.484 27.954 1.00 80.19 89 GLY A N 1
ATOM 725 C CA . GLY A 1 89 ? -18.115 -1.184 26.656 1.00 80.19 89 GLY A CA 1
ATOM 726 C C . GLY A 1 89 ? -19.438 -0.407 26.705 1.00 80.19 89 GLY A C 1
ATOM 727 O O . GLY A 1 89 ? -19.929 -0.043 25.645 1.00 80.19 89 GLY A O 1
ATOM 728 N N . GLU A 1 90 ? -20.037 -0.139 27.863 1.00 87.50 90 GLU A N 1
ATOM 729 C CA . GLU A 1 90 ? -21.331 0.561 27.937 1.00 87.50 90 GLU A CA 1
ATOM 730 C C . GLU A 1 90 ? -21.190 2.089 28.048 1.00 87.50 90 GLU A C 1
ATOM 732 O O . GLU A 1 90 ? -22.160 2.816 27.834 1.00 87.50 90 GLU A O 1
ATOM 737 N N . ASP A 1 91 ? -19.984 2.598 28.327 1.00 90.75 91 ASP A N 1
ATOM 738 C CA . ASP A 1 91 ? -19.714 4.037 28.356 1.00 90.75 91 ASP A CA 1
ATOM 739 C C . ASP A 1 91 ? -19.862 4.653 26.952 1.00 90.75 91 ASP A C 1
ATOM 741 O O . ASP A 1 91 ? -19.104 4.358 26.022 1.00 90.75 91 ASP A O 1
ATOM 745 N N . ALA A 1 92 ? -20.838 5.552 26.804 1.00 92.00 92 ALA A N 1
ATOM 746 C CA . ALA A 1 92 ? -21.144 6.226 25.548 1.00 92.00 92 ALA A CA 1
ATOM 747 C C . ALA A 1 92 ? -19.964 7.048 25.001 1.00 92.00 92 ALA A C 1
ATOM 749 O O . ALA A 1 92 ? -19.780 7.107 23.783 1.00 92.00 92 ALA A O 1
ATOM 750 N N . ALA A 1 93 ? -19.153 7.661 25.873 1.00 91.75 93 ALA A N 1
ATOM 751 C CA . ALA A 1 93 ? -17.987 8.431 25.445 1.00 91.75 93 ALA A CA 1
ATOM 752 C C . ALA A 1 93 ? -16.905 7.506 24.869 1.00 91.75 93 ALA A C 1
ATOM 754 O O . ALA A 1 93 ? -16.371 7.769 23.788 1.00 91.75 93 ALA A O 1
ATOM 755 N N . PHE A 1 94 ? -16.646 6.382 25.543 1.00 91.31 94 PHE A N 1
ATOM 756 C CA . PHE A 1 94 ? -15.735 5.349 25.056 1.00 91.31 94 PHE A CA 1
ATOM 757 C C . PHE A 1 94 ? -16.209 4.744 23.729 1.00 91.31 94 PHE A C 1
ATOM 759 O O . PHE A 1 94 ? -15.415 4.621 22.798 1.00 91.31 94 PHE A O 1
ATOM 766 N N . GLN A 1 95 ? -17.500 4.421 23.598 1.00 92.38 95 GLN A N 1
ATOM 767 C CA . GLN A 1 95 ? -18.062 3.886 22.353 1.00 92.38 95 GLN A CA 1
ATOM 768 C C . GLN A 1 95 ? -17.937 4.871 21.191 1.00 92.38 95 GLN A C 1
ATOM 770 O O . GLN A 1 95 ? -17.571 4.481 20.081 1.00 92.38 95 GLN A O 1
ATOM 775 N N . GLN A 1 96 ? -18.177 6.160 21.440 1.00 94.19 96 GLN A N 1
ATOM 776 C CA . GLN A 1 96 ? -17.991 7.193 20.427 1.00 94.19 96 GLN A CA 1
ATOM 777 C C . GLN A 1 96 ? -16.525 7.290 19.981 1.00 94.19 96 GLN A C 1
ATOM 779 O O . GLN A 1 96 ? -16.253 7.349 18.781 1.00 94.19 96 GLN A O 1
ATOM 784 N N . GLU A 1 97 ? -15.576 7.283 20.919 1.00 94.06 97 GLU A N 1
ATOM 785 C CA . GLU A 1 97 ? -14.145 7.317 20.607 1.00 94.06 97 GLU A CA 1
ATOM 786 C C . GLU A 1 97 ? -13.694 6.059 19.846 1.00 94.06 97 GLU A C 1
ATOM 788 O O . GLU A 1 97 ? -12.975 6.149 18.845 1.00 94.06 97 GLU A O 1
ATOM 793 N N . LEU A 1 98 ? -14.132 4.881 20.297 1.00 92.56 98 LEU A N 1
ATOM 794 C CA . LEU A 1 98 ? -13.843 3.602 19.659 1.00 92.56 98 LEU A CA 1
ATOM 795 C C . LEU A 1 98 ? -14.352 3.590 18.215 1.00 92.56 98 LEU A C 1
ATOM 797 O O . LEU A 1 98 ? -13.599 3.245 17.302 1.00 92.56 98 LEU A O 1
ATOM 801 N N . GLN A 1 99 ? -15.593 4.025 18.000 1.00 94.62 99 GLN A N 1
ATOM 802 C CA . GLN A 1 99 ? -16.196 4.096 16.675 1.00 94.62 99 GLN A CA 1
ATOM 803 C C . GLN A 1 99 ? -15.425 5.054 15.759 1.00 94.62 99 GLN A C 1
ATOM 805 O O . GLN A 1 99 ? -15.083 4.678 14.640 1.00 94.62 99 GLN A O 1
ATOM 810 N N . GLN A 1 100 ? -15.051 6.244 16.244 1.00 94.38 100 GLN A N 1
ATOM 811 C CA . GLN A 1 100 ? -14.233 7.194 15.478 1.00 94.38 100 GLN A CA 1
ATOM 812 C C . GLN A 1 100 ? -12.881 6.599 15.061 1.00 94.38 100 GLN A C 1
ATOM 814 O O . GLN A 1 100 ? -12.451 6.768 13.918 1.00 94.38 100 GLN A O 1
ATOM 819 N N . LYS A 1 101 ? -12.209 5.875 15.965 1.00 94.12 101 LYS A N 1
ATOM 820 C CA . LYS A 1 101 ? -10.944 5.192 15.657 1.00 94.12 101 LYS A CA 1
ATOM 821 C C . LYS A 1 101 ? -11.137 4.092 14.618 1.00 94.12 101 LYS A C 1
ATOM 823 O O . LYS A 1 101 ? -10.351 4.008 13.674 1.00 94.12 101 LYS A O 1
ATOM 828 N N . ILE A 1 102 ? -12.172 3.266 14.772 1.00 94.81 102 ILE A N 1
ATOM 829 C CA . ILE A 1 102 ? -12.500 2.196 13.824 1.00 94.81 102 ILE A CA 1
ATOM 830 C C . ILE A 1 102 ? -12.800 2.775 12.442 1.00 94.81 102 ILE A C 1
ATOM 832 O O . ILE A 1 102 ? -12.254 2.284 11.455 1.00 94.81 102 ILE A O 1
ATOM 836 N N . ASP A 1 103 ? -13.606 3.830 12.356 1.00 94.31 103 ASP A N 1
ATOM 837 C CA . ASP A 1 103 ? -13.960 4.454 11.081 1.00 94.31 103 ASP A CA 1
ATOM 838 C C . ASP A 1 103 ? -12.750 5.106 10.410 1.00 94.31 103 ASP A C 1
ATOM 840 O O . ASP A 1 103 ? -12.558 4.949 9.203 1.00 94.31 103 ASP A O 1
ATOM 844 N N . GLY A 1 104 ? -11.868 5.743 11.186 1.00 93.00 104 GLY A N 1
ATOM 845 C CA . GLY A 1 104 ? -10.592 6.247 10.679 1.00 93.00 104 GLY A CA 1
ATOM 846 C C . GLY A 1 104 ? -9.703 5.136 10.107 1.00 93.00 104 GLY A C 1
ATOM 847 O O . GLY A 1 104 ? -9.149 5.285 9.016 1.00 93.00 104 GLY A O 1
ATOM 848 N N . MET A 1 105 ? -9.602 3.996 10.801 1.00 93.69 105 MET A N 1
ATOM 849 C CA . MET A 1 105 ? -8.849 2.834 10.313 1.00 93.69 105 MET A CA 1
ATOM 850 C C . MET A 1 105 ? -9.479 2.225 9.056 1.00 93.69 105 MET A C 1
ATOM 852 O O . MET A 1 105 ? -8.754 1.911 8.113 1.00 93.69 105 MET A O 1
ATOM 856 N N . LYS A 1 106 ? -10.811 2.091 9.006 1.00 94.62 106 LYS A N 1
ATOM 857 C CA . LYS A 1 106 ? -11.534 1.594 7.826 1.00 94.62 106 LYS A CA 1
ATOM 858 C C . LYS A 1 106 ? -11.304 2.490 6.617 1.00 94.62 106 LYS A C 1
ATOM 860 O O . LYS A 1 106 ? -10.857 1.996 5.591 1.00 94.62 106 LYS A O 1
ATOM 865 N N . ALA A 1 107 ? -11.501 3.800 6.763 1.00 91.25 107 ALA A N 1
ATOM 866 C CA . ALA A 1 107 ? -11.283 4.758 5.682 1.00 91.25 107 ALA A CA 1
ATOM 867 C C . ALA A 1 107 ? -9.843 4.701 5.146 1.00 91.25 107 ALA A C 1
ATOM 869 O O . ALA A 1 107 ? -9.618 4.742 3.935 1.00 91.25 107 ALA A O 1
ATOM 870 N N . PHE A 1 108 ? -8.860 4.553 6.039 1.00 90.88 108 PHE A N 1
ATOM 871 C CA . PHE A 1 108 ? -7.471 4.366 5.637 1.00 90.88 108 PHE A CA 1
ATOM 872 C C . PHE A 1 108 ? -7.262 3.052 4.868 1.00 90.88 108 PHE A C 1
ATOM 874 O O . PHE A 1 108 ? -6.639 3.067 3.808 1.00 90.88 108 PHE A O 1
ATOM 881 N N . MET A 1 109 ? -7.792 1.929 5.357 1.00 92.88 109 MET A N 1
ATOM 882 C CA . MET A 1 109 ? -7.671 0.628 4.687 1.00 92.88 109 MET A CA 1
ATOM 883 C C . MET A 1 109 ? -8.378 0.599 3.330 1.00 92.88 109 MET A C 1
ATOM 885 O O . MET A 1 109 ? -7.814 0.089 2.361 1.00 92.88 109 MET A O 1
ATOM 889 N N . ASP A 1 110 ? -9.561 1.200 3.230 1.00 95.06 110 ASP A N 1
ATOM 890 C CA . ASP A 1 110 ? -10.304 1.337 1.978 1.00 95.06 110 ASP A CA 1
ATOM 891 C C . ASP A 1 110 ? -9.502 2.143 0.955 1.00 95.06 110 ASP A C 1
ATOM 893 O O . ASP A 1 110 ? -9.387 1.741 -0.206 1.00 95.06 110 ASP A O 1
ATOM 897 N N . TYR A 1 111 ? -8.863 3.234 1.390 1.00 92.06 111 TYR A N 1
ATOM 898 C CA . TYR A 1 111 ? -7.935 3.987 0.552 1.00 92.06 111 TYR A CA 1
ATOM 899 C C . TYR A 1 111 ? -6.746 3.127 0.093 1.00 92.06 111 TYR A C 1
ATOM 901 O O . TYR A 1 111 ? -6.444 3.109 -1.102 1.00 92.06 111 TYR A O 1
ATOM 909 N N . GLN A 1 112 ? -6.097 2.375 0.993 1.00 94.75 112 GLN A N 1
ATOM 910 C CA . GLN A 1 112 ? -4.972 1.500 0.626 1.00 94.75 112 GLN A CA 1
ATOM 911 C C . GLN A 1 112 ? -5.386 0.447 -0.413 1.00 94.75 112 GLN A C 1
ATOM 913 O O . GLN A 1 112 ? -4.690 0.252 -1.412 1.00 94.75 112 GLN A O 1
ATOM 918 N N . LEU A 1 113 ? -6.543 -0.196 -0.228 1.00 93.81 113 LEU A N 1
ATOM 919 C CA . LEU A 1 113 ? -7.078 -1.178 -1.174 1.00 93.81 113 LEU A CA 1
ATOM 920 C C . LEU A 1 113 ? -7.441 -0.541 -2.521 1.00 93.81 113 LEU A C 1
ATOM 922 O O . LEU A 1 113 ? -7.156 -1.121 -3.574 1.00 93.81 113 LEU A O 1
ATOM 926 N N . ALA A 1 114 ? -8.029 0.657 -2.510 1.00 94.06 114 ALA A N 1
ATOM 927 C CA . ALA A 1 114 ? -8.337 1.403 -3.725 1.00 94.06 114 ALA A CA 1
ATOM 928 C C . ALA A 1 114 ? -7.062 1.766 -4.500 1.00 94.06 114 ALA A C 1
ATOM 930 O O . ALA A 1 114 ? -6.998 1.540 -5.709 1.00 94.06 114 ALA A O 1
ATOM 931 N N . MET A 1 115 ? -6.023 2.259 -3.820 1.00 94.12 115 MET A N 1
ATOM 932 C CA . MET A 1 115 ? -4.746 2.592 -4.455 1.00 94.12 115 MET A CA 1
ATOM 933 C C . MET A 1 115 ? -4.024 1.353 -4.987 1.00 94.12 115 MET A C 1
ATOM 935 O O . MET A 1 115 ? -3.507 1.390 -6.102 1.00 94.12 115 MET A O 1
ATOM 939 N N . ALA A 1 116 ? -4.042 0.236 -4.252 1.00 91.56 116 ALA A N 1
ATOM 940 C CA . ALA A 1 116 ? -3.494 -1.032 -4.732 1.00 91.56 116 ALA A CA 1
ATOM 941 C C . ALA A 1 116 ? -4.207 -1.500 -6.008 1.00 91.56 116 ALA A C 1
ATOM 943 O O . ALA A 1 116 ? -3.560 -1.863 -6.992 1.00 91.56 116 ALA A O 1
ATOM 944 N N . ARG A 1 117 ? -5.544 -1.421 -6.033 1.00 93.88 117 ARG A N 1
ATOM 945 C CA . ARG A 1 117 ? -6.340 -1.731 -7.226 1.00 93.88 117 ARG A CA 1
ATOM 946 C C . ARG A 1 117 ? -5.965 -0.821 -8.396 1.00 93.88 117 ARG A C 1
ATOM 948 O O . ARG A 1 117 ? -5.688 -1.336 -9.474 1.00 93.88 117 ARG A O 1
ATOM 955 N N . ILE A 1 118 ? -5.912 0.497 -8.192 1.00 92.94 118 ILE A N 1
ATOM 956 C CA . ILE A 1 118 ? -5.498 1.455 -9.232 1.00 92.94 118 ILE A CA 1
ATOM 957 C C . ILE A 1 118 ? -4.100 1.110 -9.756 1.00 92.94 118 ILE A C 1
ATOM 959 O O . ILE A 1 118 ? -3.903 1.060 -10.967 1.00 92.94 118 ILE A O 1
ATOM 963 N N . GLY A 1 119 ? -3.149 0.811 -8.869 1.00 91.12 119 GLY A N 1
ATOM 964 C CA . GLY A 1 119 ? -1.792 0.414 -9.240 1.00 91.12 119 GLY A CA 1
ATOM 965 C C . GLY A 1 119 ? -1.759 -0.821 -10.143 1.00 91.12 119 GLY A C 1
ATOM 966 O O . GLY A 1 119 ? -1.108 -0.795 -11.186 1.00 91.12 119 GLY A O 1
ATOM 967 N N . LEU A 1 120 ? -2.513 -1.869 -9.796 1.00 93.12 120 LEU A N 1
ATOM 968 C CA . LEU A 1 120 ? -2.605 -3.094 -10.599 1.00 93.12 120 LEU A CA 1
ATOM 969 C C . LEU A 1 120 ? -3.243 -2.848 -11.974 1.00 93.12 120 LEU A C 1
ATOM 971 O O . LEU A 1 120 ? -2.733 -3.341 -12.980 1.00 93.12 120 LEU A O 1
ATOM 975 N N . TYR A 1 121 ? -4.321 -2.059 -12.041 1.00 93.06 121 TYR A N 1
ATOM 976 C CA . TYR A 1 121 ? -4.950 -1.689 -13.315 1.00 93.06 121 TYR A CA 1
ATOM 977 C C . TYR A 1 121 ? -4.014 -0.851 -14.188 1.00 93.06 121 TYR A C 1
ATOM 979 O O . TYR A 1 121 ? -3.874 -1.134 -15.377 1.00 93.06 121 TYR A O 1
ATOM 987 N N . ASN A 1 122 ? -3.328 0.132 -13.601 1.00 91.75 122 ASN A N 1
ATOM 988 C CA . ASN A 1 122 ? -2.346 0.945 -14.310 1.00 91.75 122 ASN A CA 1
ATOM 989 C C . ASN A 1 122 ? -1.217 0.072 -14.865 1.00 91.75 122 ASN A C 1
ATOM 991 O O . ASN A 1 122 ? -0.876 0.199 -16.036 1.00 91.75 122 ASN A O 1
ATOM 995 N N . GLN A 1 123 ? -0.674 -0.849 -14.064 1.00 89.31 123 GLN A N 1
ATOM 996 C CA . GLN A 1 123 ? 0.373 -1.768 -14.510 1.00 89.31 123 GLN A CA 1
ATOM 997 C C . GLN A 1 123 ? -0.104 -2.654 -15.668 1.00 89.31 123 GLN A C 1
ATOM 999 O O . GLN A 1 123 ? 0.607 -2.802 -16.664 1.00 89.31 123 GLN A O 1
ATOM 1004 N N . ALA A 1 124 ? -1.308 -3.223 -15.560 1.00 90.38 124 ALA A N 1
ATOM 1005 C CA . ALA A 1 124 ? -1.889 -4.050 -16.611 1.00 90.38 124 ALA A CA 1
ATOM 1006 C C . ALA A 1 124 ? -2.099 -3.256 -17.910 1.00 90.38 124 ALA A C 1
ATOM 1008 O O . ALA A 1 124 ? -1.745 -3.739 -18.985 1.00 90.38 124 ALA A O 1
ATOM 1009 N N . TYR A 1 125 ? -2.611 -2.028 -17.811 1.00 90.56 125 TYR A N 1
ATOM 1010 C CA . TYR A 1 125 ? -2.842 -1.155 -18.960 1.00 90.56 125 TYR A CA 1
ATOM 1011 C C . TYR A 1 125 ? -1.534 -0.708 -19.628 1.00 90.56 125 TYR A C 1
ATOM 1013 O O . TYR A 1 125 ? -1.387 -0.837 -20.838 1.00 90.56 125 TYR A O 1
ATOM 1021 N N . ILE A 1 126 ? -0.547 -0.259 -18.846 1.00 90.88 126 ILE A N 1
ATOM 1022 C CA . ILE A 1 126 ? 0.786 0.129 -19.338 1.00 90.88 126 ILE A CA 1
ATOM 1023 C C . ILE A 1 126 ? 1.436 -1.034 -20.104 1.00 90.88 126 ILE A C 1
ATOM 1025 O O . ILE A 1 126 ? 1.956 -0.838 -21.204 1.00 90.88 126 ILE A O 1
ATOM 1029 N N . LYS A 1 127 ? 1.335 -2.259 -19.570 1.00 90.06 127 LYS A N 1
ATOM 1030 C CA . LYS A 1 127 ? 1.830 -3.468 -20.240 1.00 90.06 127 LYS A CA 1
ATOM 1031 C C . LYS A 1 127 ? 1.069 -3.772 -21.534 1.00 90.06 127 LYS A C 1
ATOM 1033 O O . LYS A 1 127 ? 1.694 -4.163 -22.518 1.00 90.06 127 LYS A O 1
ATOM 1038 N N . ALA A 1 128 ? -0.254 -3.599 -21.547 1.00 90.31 128 ALA A N 1
ATOM 1039 C CA . ALA A 1 128 ? -1.078 -3.788 -22.743 1.00 90.31 128 ALA A CA 1
ATOM 1040 C C . ALA A 1 128 ? -0.726 -2.786 -23.859 1.00 90.31 128 ALA A C 1
ATOM 1042 O O . ALA A 1 128 ? -0.742 -3.147 -25.031 1.00 90.31 128 ALA A O 1
ATOM 1043 N N . GLU A 1 129 ? -0.314 -1.571 -23.494 1.00 91.94 129 GLU A N 1
ATOM 1044 C CA . GLU A 1 129 ? 0.188 -0.539 -24.414 1.00 91.94 129 GLU A CA 1
ATOM 1045 C C . GLU A 1 129 ? 1.666 -0.754 -24.815 1.00 91.94 129 GLU A C 1
ATOM 1047 O O . GLU A 1 129 ? 2.282 0.102 -25.448 1.00 91.94 129 GLU A O 1
ATOM 1052 N N . GLY A 1 130 ? 2.252 -1.907 -24.470 1.00 89.81 130 GLY A N 1
ATOM 1053 C CA . GLY A 1 130 ? 3.587 -2.321 -24.909 1.00 89.81 130 GLY A CA 1
ATOM 1054 C C . GLY A 1 130 ? 4.747 -1.749 -24.094 1.00 89.81 130 GLY A C 1
ATOM 1055 O O . GLY A 1 130 ? 5.904 -1.972 -24.448 1.00 89.81 130 GLY A O 1
ATOM 1056 N N . ILE A 1 131 ? 4.470 -1.049 -22.993 1.00 90.81 131 ILE A N 1
ATOM 1057 C CA . ILE A 1 131 ? 5.500 -0.541 -22.087 1.00 90.81 131 ILE A CA 1
ATOM 1058 C C . ILE A 1 131 ? 5.766 -1.620 -21.032 1.00 90.81 131 ILE A C 1
ATOM 1060 O O . ILE A 1 131 ? 4.997 -1.803 -20.090 1.00 90.81 131 ILE A O 1
ATOM 1064 N N . ASP A 1 132 ? 6.862 -2.356 -21.196 1.00 86.31 132 ASP A N 1
ATOM 1065 C CA . ASP A 1 132 ? 7.295 -3.383 -20.247 1.00 86.31 132 ASP A CA 1
ATOM 1066 C C . ASP A 1 132 ? 8.626 -2.963 -19.604 1.00 86.31 132 ASP A C 1
ATOM 1068 O O . ASP A 1 132 ? 9.655 -2.988 -20.286 1.00 86.31 132 ASP A O 1
ATOM 1072 N N . PRO A 1 133 ? 8.638 -2.585 -18.310 1.00 81.06 133 PRO A N 1
ATOM 1073 C CA . PRO A 1 133 ? 9.860 -2.190 -17.613 1.00 81.06 133 PRO A CA 1
ATOM 1074 C C . PRO A 1 133 ? 10.968 -3.244 -17.692 1.00 81.06 133 PRO A C 1
ATOM 1076 O O . PRO A 1 133 ? 12.139 -2.886 -17.759 1.00 81.06 133 PRO A O 1
ATOM 1079 N N . ALA A 1 134 ? 10.613 -4.534 -17.753 1.00 84.12 134 ALA A N 1
ATOM 1080 C CA . ALA A 1 134 ? 11.583 -5.624 -17.846 1.00 84.12 134 ALA A CA 1
ATOM 1081 C C . ALA A 1 134 ? 12.283 -5.705 -19.216 1.00 84.12 134 ALA A C 1
ATOM 1083 O O . ALA A 1 134 ? 13.280 -6.409 -19.353 1.00 84.12 134 ALA A O 1
ATOM 1084 N N . LYS A 1 135 ? 11.766 -5.008 -20.236 1.00 85.31 135 LYS A N 1
ATOM 1085 C CA . LYS A 1 135 ? 12.320 -4.984 -21.600 1.00 85.31 135 LYS A CA 1
ATOM 1086 C C . LYS A 1 135 ? 13.064 -3.693 -21.928 1.00 85.31 135 LYS A C 1
ATOM 1088 O O . LYS A 1 135 ? 13.590 -3.568 -23.032 1.00 85.31 135 LYS A O 1
ATOM 1093 N N . VAL A 1 136 ? 13.096 -2.723 -21.013 1.00 86.50 136 VAL A N 1
ATOM 1094 C CA . VAL A 1 136 ? 13.806 -1.463 -21.244 1.00 86.50 136 VAL A CA 1
ATOM 1095 C C . VAL A 1 136 ? 15.303 -1.696 -21.109 1.00 86.50 136 VAL A C 1
ATOM 1097 O O . VAL A 1 136 ? 15.813 -1.956 -20.024 1.00 86.50 136 VAL A O 1
ATOM 1100 N N . THR A 1 137 ? 16.010 -1.574 -22.228 1.00 87.94 137 THR A N 1
ATOM 1101 C CA . THR A 1 137 ? 17.470 -1.617 -22.271 1.00 87.94 137 THR A CA 1
ATOM 1102 C C . THR A 1 137 ? 18.052 -0.208 -22.210 1.00 87.94 137 THR A C 1
ATOM 1104 O O . THR A 1 137 ? 17.496 0.747 -22.770 1.00 87.94 137 THR A O 1
ATOM 1107 N N . VAL A 1 138 ? 19.192 -0.092 -21.535 1.00 89.56 138 VAL A N 1
ATOM 1108 C CA . VAL A 1 138 ? 20.016 1.116 -21.484 1.00 89.56 138 VAL A CA 1
ATOM 1109 C C . VAL A 1 138 ? 21.344 0.785 -22.142 1.00 89.56 138 VAL A C 1
ATOM 1111 O O . VAL A 1 138 ? 22.019 -0.158 -21.735 1.00 89.56 138 VAL A O 1
ATOM 1114 N N . THR A 1 139 ? 21.681 1.526 -23.187 1.00 93.06 139 THR A N 1
ATOM 1115 C CA . THR A 1 139 ? 22.981 1.408 -23.854 1.00 93.06 139 THR A CA 1
ATOM 1116 C C . THR A 1 139 ? 24.053 2.185 -23.089 1.00 93.06 139 THR A C 1
ATOM 1118 O O . THR A 1 139 ? 23.745 3.127 -22.357 1.00 93.06 139 THR A O 1
ATOM 1121 N N . ASP A 1 140 ? 25.324 1.815 -23.271 1.00 90.44 140 ASP A N 1
ATOM 1122 C CA . ASP A 1 140 ? 26.446 2.549 -22.669 1.00 90.44 140 ASP A CA 1
ATOM 1123 C C . ASP A 1 140 ? 26.512 4.004 -23.176 1.00 90.44 140 ASP A C 1
ATOM 1125 O O . ASP A 1 140 ? 26.872 4.899 -22.417 1.00 90.44 140 ASP A O 1
ATOM 1129 N N . GLU A 1 141 ? 26.094 4.269 -24.418 1.00 92.50 141 GLU A N 1
ATOM 1130 C CA . GLU A 1 141 ? 25.998 5.630 -24.966 1.00 92.50 141 GLU A CA 1
ATOM 1131 C C . GLU A 1 141 ? 24.958 6.471 -24.213 1.00 92.50 141 GLU A C 1
ATOM 1133 O O . GLU A 1 141 ? 25.269 7.560 -23.730 1.00 92.50 141 GLU A O 1
ATOM 1138 N N . GLU A 1 142 ? 23.744 5.940 -24.038 1.00 91.75 142 GLU A N 1
ATOM 1139 C CA . GLU A 1 142 ? 22.679 6.610 -23.281 1.00 91.75 142 GLU A CA 1
ATOM 1140 C C . GLU A 1 142 ? 23.085 6.848 -21.822 1.00 91.75 142 GLU A C 1
ATOM 1142 O O . GLU A 1 142 ? 22.793 7.900 -21.250 1.00 91.75 142 GLU A O 1
ATOM 1147 N N . LEU A 1 143 ? 23.781 5.884 -21.217 1.00 92.06 143 LEU A N 1
ATOM 1148 C CA . LEU A 1 143 ? 24.251 5.995 -19.844 1.00 92.06 143 LEU A CA 1
ATOM 1149 C C . LEU A 1 143 ? 25.363 7.042 -19.696 1.00 92.06 143 LEU A C 1
ATOM 1151 O O . LEU A 1 143 ? 25.378 7.768 -18.705 1.00 92.06 143 LEU A O 1
ATOM 1155 N N . GLN A 1 144 ? 26.263 7.158 -20.676 1.00 91.75 144 GLN A N 1
ATOM 1156 C CA . GLN A 1 144 ? 27.316 8.176 -20.696 1.00 91.75 144 GLN A CA 1
ATOM 1157 C C . GLN A 1 144 ? 26.730 9.585 -20.876 1.00 91.75 144 GLN A C 1
ATOM 1159 O O . GLN A 1 144 ? 27.193 10.521 -20.223 1.00 91.75 144 GLN A O 1
ATOM 1164 N N . SER A 1 145 ? 25.695 9.749 -21.709 1.00 91.44 145 SER A N 1
ATOM 1165 C CA . SER A 1 145 ? 24.967 11.023 -21.816 1.00 91.44 145 SER A CA 1
ATOM 1166 C C . SER A 1 145 ? 24.272 11.388 -20.504 1.00 91.44 145 SER A C 1
ATOM 1168 O O . SER A 1 145 ? 24.404 12.515 -20.031 1.00 91.44 145 SER A O 1
ATOM 1170 N N . PHE A 1 146 ? 23.603 10.424 -19.869 1.00 90.81 146 PHE A N 1
ATOM 1171 C CA . PHE A 1 146 ? 22.938 10.638 -18.584 1.00 90.81 146 PHE A CA 1
ATOM 1172 C C . PHE A 1 146 ? 23.921 10.981 -17.452 1.00 90.81 146 PHE A C 1
ATOM 1174 O O . PHE A 1 146 ? 23.647 11.867 -16.645 1.00 90.81 146 PHE A O 1
ATOM 1181 N N . LEU A 1 147 ? 25.091 10.332 -17.416 1.00 88.38 147 LEU A N 1
ATOM 1182 C CA . LEU A 1 147 ? 26.165 10.644 -16.469 1.00 88.38 147 LEU A CA 1
ATOM 1183 C C . LEU A 1 147 ? 26.627 12.103 -16.599 1.00 88.38 147 LEU A C 1
ATOM 1185 O O . LEU A 1 147 ? 26.760 12.792 -15.590 1.00 88.38 147 LEU A O 1
ATOM 1189 N N . ALA A 1 148 ? 26.827 12.584 -17.829 1.00 87.00 148 ALA A N 1
ATOM 1190 C CA . ALA A 1 148 ? 27.239 13.963 -18.083 1.00 87.00 148 ALA A CA 1
ATOM 1191 C C . ALA A 1 148 ? 26.162 14.982 -17.661 1.00 87.00 148 ALA A C 1
ATOM 1193 O O . ALA A 1 148 ? 26.482 16.032 -17.104 1.00 87.00 148 ALA A O 1
ATOM 1194 N N . GLU A 1 149 ? 24.881 14.681 -17.889 1.00 85.50 149 GLU A N 1
ATOM 1195 C CA . GLU A 1 149 ? 23.764 15.528 -17.447 1.00 85.50 149 GLU A CA 1
ATOM 1196 C C . GLU A 1 149 ? 23.667 15.612 -15.915 1.00 85.50 149 GLU A C 1
ATOM 1198 O O . GLU A 1 149 ? 23.568 16.710 -15.362 1.00 85.50 149 GLU A O 1
ATOM 1203 N N . GLU A 1 150 ? 23.755 14.478 -15.215 1.00 83.06 150 GLU A N 1
ATOM 1204 C CA . GLU A 1 150 ? 23.737 14.444 -13.746 1.00 83.06 150 GLU A CA 1
ATOM 1205 C C . GLU A 1 150 ? 24.997 15.094 -13.147 1.00 83.06 150 GLU A C 1
ATOM 1207 O O . GLU A 1 150 ? 24.896 15.810 -12.151 1.00 83.06 150 GLU A O 1
ATOM 1212 N N . GLY A 1 151 ? 26.170 14.920 -13.768 1.00 78.94 151 GLY A N 1
ATOM 1213 C CA . GLY A 1 151 ? 27.418 15.576 -13.362 1.00 78.94 151 GLY A CA 1
ATOM 1214 C C . GLY A 1 151 ? 27.365 17.102 -13.493 1.00 78.94 151 GLY A C 1
ATOM 1215 O O . GLY A 1 151 ? 27.858 17.816 -12.622 1.00 78.94 151 GLY A O 1
ATOM 1216 N N . ASN A 1 152 ? 26.685 17.622 -14.520 1.00 81.31 152 ASN A N 1
ATOM 1217 C CA . ASN A 1 152 ? 26.424 19.059 -14.657 1.00 81.31 152 ASN A CA 1
ATOM 1218 C C . ASN A 1 152 ? 25.428 19.579 -13.608 1.00 81.31 152 ASN A C 1
ATOM 1220 O O . ASN A 1 152 ? 25.559 20.711 -13.138 1.00 81.31 152 ASN A O 1
ATOM 1224 N N . ALA A 1 153 ? 24.434 18.768 -13.236 1.00 78.62 153 ALA A N 1
ATOM 1225 C CA . ALA A 1 153 ? 23.477 19.111 -12.186 1.00 78.62 153 ALA A CA 1
ATOM 1226 C C . ALA A 1 153 ? 24.107 19.070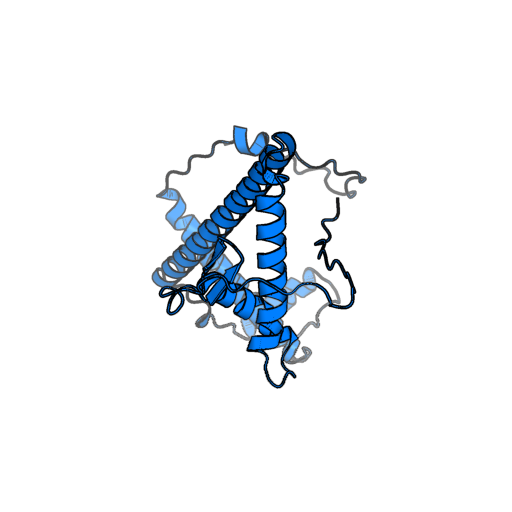 -10.779 1.00 78.62 153 ALA A C 1
ATOM 1228 O O . ALA A 1 153 ? 23.707 19.843 -9.905 1.00 78.62 153 ALA A O 1
ATOM 1229 N N . PHE A 1 154 ? 25.112 18.211 -10.574 1.00 75.31 154 PHE A N 1
ATOM 1230 C CA . PHE A 1 154 ? 25.820 18.025 -9.306 1.00 75.31 154 PHE A CA 1
ATOM 1231 C C . PHE A 1 154 ? 27.349 17.976 -9.513 1.00 75.31 154 PHE A C 1
ATOM 1233 O O . PHE A 1 154 ? 27.950 16.896 -9.458 1.00 75.31 154 PHE A O 1
ATOM 1240 N N . PRO A 1 155 ? 28.006 19.136 -9.721 1.00 72.31 155 PRO A N 1
ATOM 1241 C CA . PRO A 1 155 ? 29.432 19.192 -10.040 1.00 72.31 155 PRO A CA 1
ATOM 1242 C C . PRO A 1 155 ? 30.311 18.503 -8.985 1.00 72.31 155 PRO A C 1
ATOM 1244 O O . PRO A 1 155 ? 30.220 18.808 -7.795 1.00 72.31 155 PRO A O 1
ATOM 1247 N N . GLY A 1 156 ? 31.178 17.585 -9.428 1.00 72.31 156 GLY A N 1
ATOM 1248 C CA . GLY A 1 156 ? 32.132 16.854 -8.581 1.00 72.31 156 GLY A CA 1
ATOM 1249 C C . GLY A 1 156 ? 31.565 15.642 -7.829 1.00 72.31 156 GLY A C 1
ATOM 1250 O O . GLY A 1 156 ? 32.312 14.980 -7.112 1.00 72.31 156 GLY A O 1
ATOM 1251 N N . ALA A 1 157 ? 30.271 15.336 -7.978 1.00 76.25 157 ALA A N 1
ATOM 1252 C CA . ALA A 1 157 ? 29.645 14.173 -7.342 1.00 76.25 157 ALA A CA 1
ATOM 1253 C C . ALA A 1 157 ? 29.823 12.869 -8.138 1.00 76.25 157 ALA A C 1
ATOM 1255 O O . ALA A 1 157 ? 29.732 11.782 -7.566 1.00 76.25 157 ALA A O 1
ATOM 1256 N N . LEU A 1 158 ? 30.057 12.971 -9.448 1.00 79.00 158 LEU A N 1
ATOM 1257 C CA . LEU A 1 158 ? 30.193 11.844 -10.365 1.00 79.00 158 LEU A CA 1
ATOM 1258 C C . LEU A 1 158 ? 31.429 12.040 -11.258 1.00 79.00 158 LEU A C 1
ATOM 1260 O O . LEU A 1 158 ? 31.749 13.184 -11.582 1.00 79.00 158 LEU A O 1
ATOM 1264 N N . PRO A 1 159 ? 32.132 10.955 -11.628 1.00 81.00 159 PRO A N 1
ATOM 1265 C CA . PRO A 1 159 ? 33.241 11.015 -12.574 1.00 81.00 159 PRO A CA 1
ATOM 1266 C C . PRO A 1 159 ? 32.757 11.322 -13.996 1.00 81.00 159 PRO A C 1
ATOM 1268 O O . PRO A 1 159 ? 31.585 11.127 -14.323 1.00 81.00 159 PRO A O 1
ATOM 1271 N N . ASP A 1 160 ? 33.684 11.747 -14.854 1.00 81.31 160 ASP A N 1
ATOM 1272 C CA . ASP A 1 160 ? 33.379 12.191 -16.219 1.00 81.31 160 ASP A CA 1
ATOM 1273 C C . ASP A 1 160 ? 33.121 11.019 -17.187 1.00 81.31 160 ASP A C 1
ATOM 1275 O O . ASP A 1 160 ? 32.500 11.193 -18.242 1.00 81.31 160 ASP A O 1
ATOM 1279 N N . SER A 1 161 ? 33.572 9.806 -16.845 1.00 85.69 161 SER A N 1
ATOM 1280 C CA . SER A 1 161 ? 33.465 8.625 -17.706 1.00 85.69 161 SER A CA 1
ATOM 1281 C C . SER A 1 161 ? 32.876 7.400 -17.002 1.00 85.69 161 SER A C 1
ATOM 1283 O O . SER A 1 161 ? 33.083 7.166 -15.809 1.00 85.69 161 SER A O 1
ATOM 1285 N N . LEU A 1 162 ? 32.173 6.554 -17.766 1.00 85.88 162 LEU A N 1
ATOM 1286 C CA . LEU A 1 162 ? 31.626 5.293 -17.249 1.00 85.88 162 LEU A CA 1
ATOM 1287 C C . LEU A 1 162 ? 32.701 4.311 -16.756 1.00 85.88 162 LEU A C 1
ATOM 1289 O O . LEU A 1 162 ? 32.402 3.474 -15.907 1.00 85.88 162 LEU A O 1
ATOM 1293 N N . GLY A 1 163 ? 33.926 4.384 -17.290 1.00 84.50 163 GLY A N 1
ATOM 1294 C CA . GLY A 1 163 ? 35.031 3.490 -16.921 1.00 84.50 163 GLY A CA 1
ATOM 1295 C C . GLY A 1 163 ? 35.593 3.745 -15.520 1.00 84.50 163 GLY A C 1
ATOM 1296 O O . GLY A 1 163 ? 36.224 2.866 -14.941 1.00 84.50 163 GLY A O 1
ATOM 1297 N N . GLU A 1 164 ? 35.332 4.927 -14.964 1.00 85.00 164 GLU A N 1
ATOM 1298 C CA . GLU A 1 164 ? 35.748 5.330 -13.616 1.00 85.00 164 GLU A CA 1
ATOM 1299 C C . GLU A 1 164 ? 34.703 4.980 -12.547 1.00 85.00 164 GLU A C 1
ATOM 1301 O O . GLU A 1 164 ? 34.969 5.073 -11.346 1.00 85.00 164 GLU A O 1
ATOM 1306 N N . LEU A 1 165 ? 33.507 4.552 -12.965 1.00 85.38 165 LEU A N 1
ATOM 1307 C CA . LEU A 1 165 ? 32.448 4.140 -12.056 1.00 85.38 165 LEU A CA 1
ATOM 1308 C C . LEU A 1 165 ? 32.700 2.735 -11.513 1.00 85.38 165 LEU A C 1
ATOM 1310 O O . LEU A 1 165 ? 32.970 1.783 -12.246 1.00 85.38 165 LEU A O 1
ATOM 1314 N N . GLN A 1 166 ? 32.486 2.577 -10.208 1.00 87.81 166 GLN A N 1
ATOM 1315 C CA . GLN A 1 166 ? 32.378 1.254 -9.604 1.00 87.81 166 GLN A CA 1
ATOM 1316 C C . GLN A 1 166 ? 31.188 0.489 -10.226 1.00 87.81 166 GLN A C 1
ATOM 1318 O O . GLN A 1 166 ? 30.136 1.100 -10.451 1.00 87.81 166 GLN A O 1
ATOM 1323 N N . PRO A 1 167 ? 31.281 -0.840 -10.444 1.00 88.19 167 PRO A N 1
ATOM 1324 C CA . PRO A 1 167 ? 30.240 -1.613 -11.133 1.00 88.19 167 PRO A CA 1
ATOM 1325 C C . PRO A 1 167 ? 28.825 -1.437 -10.560 1.00 88.19 167 PRO A C 1
ATOM 1327 O O . PRO A 1 167 ? 27.869 -1.266 -11.311 1.00 88.19 167 PRO A O 1
ATOM 1330 N N . HIS A 1 168 ? 28.692 -1.388 -9.231 1.00 85.81 168 HIS A N 1
ATOM 1331 C CA . HIS A 1 168 ? 27.405 -1.189 -8.554 1.00 85.81 168 HIS A CA 1
ATOM 1332 C C . HIS A 1 168 ? 26.808 0.214 -8.780 1.00 85.81 168 HIS A C 1
ATOM 1334 O O . HIS A 1 168 ? 25.590 0.370 -8.819 1.00 85.81 168 HIS A O 1
ATOM 1340 N N . VAL A 1 169 ? 27.645 1.245 -8.954 1.00 86.00 169 VAL A N 1
ATOM 1341 C CA . VAL A 1 169 ? 27.188 2.610 -9.271 1.00 86.00 169 VAL A CA 1
ATOM 1342 C C . VAL A 1 169 ? 26.709 2.674 -10.718 1.00 86.00 169 VAL A C 1
ATOM 1344 O O . VAL A 1 169 ? 25.651 3.241 -10.987 1.00 86.00 169 VAL A O 1
ATOM 1347 N N . LYS A 1 170 ? 27.438 2.032 -11.643 1.00 87.06 170 LYS A N 1
ATOM 1348 C CA . LYS A 1 170 ? 27.021 1.906 -13.047 1.00 87.06 170 LYS A CA 1
ATOM 1349 C C . LYS A 1 170 ? 25.665 1.200 -13.160 1.00 87.06 170 LYS A C 1
ATOM 1351 O O . LYS A 1 170 ? 24.791 1.663 -13.893 1.00 87.06 170 LYS A O 1
ATOM 1356 N N . GLU A 1 171 ? 25.461 0.121 -12.407 1.00 88.25 171 GLU A N 1
ATOM 1357 C CA . GLU A 1 171 ? 24.185 -0.600 -12.360 1.00 88.25 171 GLU A CA 1
ATOM 1358 C C . GLU A 1 171 ? 23.047 0.272 -11.806 1.00 88.25 171 GLU A C 1
ATOM 1360 O O . GLU A 1 171 ? 21.986 0.362 -12.423 1.00 88.25 171 GLU A O 1
ATOM 1365 N N . MET A 1 172 ? 23.276 0.989 -10.702 1.00 87.88 172 MET A N 1
ATOM 1366 C CA . MET A 1 172 ? 22.286 1.897 -10.113 1.00 87.88 172 MET A CA 1
ATOM 1367 C C . MET A 1 172 ? 21.870 3.016 -11.079 1.00 87.88 172 MET A C 1
ATOM 1369 O O . MET A 1 172 ? 20.679 3.292 -11.237 1.00 87.88 172 MET A O 1
ATOM 1373 N N . LEU A 1 173 ? 22.835 3.646 -11.760 1.00 88.06 173 LEU A N 1
ATOM 1374 C CA . LEU A 1 173 ? 22.559 4.675 -12.768 1.00 88.06 173 LEU A CA 1
ATOM 1375 C C . LEU A 1 173 ? 21.797 4.098 -13.965 1.00 88.06 173 LEU A C 1
ATOM 1377 O O . LEU A 1 173 ? 20.858 4.728 -14.449 1.00 88.06 173 LEU A O 1
ATOM 1381 N N . SER A 1 174 ? 22.132 2.875 -14.384 1.00 89.69 174 SER A N 1
ATOM 1382 C CA . SER A 1 174 ? 21.415 2.168 -15.452 1.00 89.69 174 SER A CA 1
ATOM 1383 C C . SER A 1 174 ? 19.960 1.897 -15.068 1.00 89.69 174 SER A C 1
ATOM 1385 O O . SER A 1 174 ? 19.052 2.183 -15.846 1.00 89.69 174 SER A O 1
ATOM 1387 N N . GLN A 1 175 ? 19.709 1.412 -13.849 1.00 89.25 175 GLN A N 1
ATOM 1388 C CA . GLN A 1 175 ? 18.354 1.179 -13.337 1.00 89.25 175 GLN A CA 1
ATOM 1389 C C . GLN A 1 175 ? 17.558 2.487 -13.209 1.00 89.25 175 GLN A C 1
ATOM 1391 O O . GLN A 1 175 ? 16.369 2.531 -13.544 1.00 89.25 175 GLN A O 1
ATOM 1396 N N . ARG A 1 176 ? 18.205 3.575 -12.771 1.00 88.94 176 ARG A N 1
ATOM 1397 C CA . ARG A 1 176 ? 17.587 4.906 -12.693 1.00 88.94 176 ARG A CA 1
ATOM 1398 C C . ARG A 1 176 ? 17.210 5.427 -14.078 1.00 88.94 176 ARG A C 1
ATOM 1400 O O . ARG A 1 176 ? 16.070 5.849 -14.266 1.00 88.94 176 ARG A O 1
ATOM 1407 N N . LEU A 1 177 ? 18.115 5.349 -15.053 1.00 91.44 177 LEU A N 1
ATOM 1408 C CA . LEU A 1 177 ? 17.844 5.771 -16.427 1.00 91.44 177 LEU A CA 1
ATOM 1409 C C . LEU A 1 177 ? 16.746 4.918 -17.077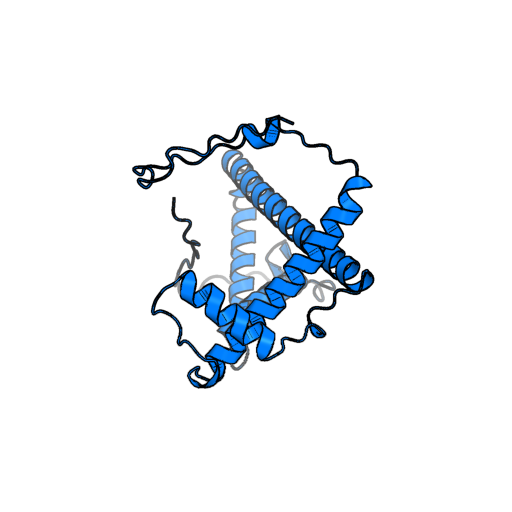 1.00 91.44 177 LEU A C 1
ATOM 1411 O O . LEU A 1 177 ? 15.827 5.465 -17.684 1.00 91.44 177 LEU A O 1
ATOM 1415 N N . ALA A 1 178 ? 16.767 3.596 -16.885 1.00 89.50 178 ALA A N 1
ATOM 1416 C CA . ALA A 1 178 ? 15.692 2.714 -17.338 1.00 89.50 178 ALA A CA 1
ATOM 1417 C C . ALA A 1 178 ? 14.335 3.129 -16.740 1.00 89.50 178 ALA A C 1
ATOM 1419 O O . ALA A 1 178 ? 13.344 3.245 -17.461 1.00 89.50 178 ALA A O 1
ATOM 1420 N N . SER A 1 179 ? 14.302 3.440 -15.441 1.00 89.75 179 SER A N 1
ATOM 1421 C CA . SER A 1 179 ? 13.095 3.918 -14.753 1.00 89.75 179 SER A CA 1
ATOM 1422 C C . SER A 1 179 ? 12.592 5.253 -15.313 1.00 89.75 179 SER A C 1
ATOM 1424 O O . SER A 1 179 ? 11.388 5.421 -15.503 1.00 89.75 179 SER A O 1
ATOM 1426 N N . LEU A 1 180 ? 13.493 6.188 -15.637 1.00 91.62 180 LEU A N 1
ATOM 1427 C CA . LEU A 1 180 ? 13.141 7.462 -16.275 1.00 91.62 180 LEU A CA 1
ATOM 1428 C C . LEU A 1 180 ? 12.582 7.259 -17.689 1.00 91.62 180 LEU A C 1
ATOM 1430 O O . LEU A 1 180 ? 11.569 7.869 -18.032 1.00 91.62 180 LEU A O 1
ATOM 1434 N N . LYS A 1 181 ? 13.178 6.362 -18.486 1.00 91.50 181 LYS A N 1
ATOM 1435 C CA . LYS A 1 181 ? 12.673 6.000 -19.822 1.00 91.50 181 LYS A CA 1
ATOM 1436 C C . LYS A 1 181 ? 11.256 5.426 -19.743 1.00 91.50 181 LYS A C 1
ATOM 1438 O O . LYS A 1 181 ? 10.388 5.837 -20.513 1.00 91.50 181 LYS A O 1
ATOM 1443 N N . VAL A 1 182 ? 10.993 4.531 -18.784 1.00 90.50 182 VAL A N 1
ATOM 1444 C CA . VAL A 1 182 ? 9.639 4.011 -18.520 1.00 90.50 182 VAL A CA 1
ATOM 1445 C C . VAL A 1 182 ? 8.690 5.143 -18.126 1.00 90.50 182 VAL A C 1
ATOM 1447 O O . VAL A 1 182 ? 7.607 5.255 -18.697 1.00 90.50 182 VAL A O 1
ATOM 1450 N N . ALA A 1 183 ? 9.082 5.996 -17.178 1.00 91.25 183 ALA A N 1
ATOM 1451 C CA . ALA A 1 183 ? 8.243 7.093 -16.702 1.00 91.25 183 ALA A CA 1
ATOM 1452 C C . ALA A 1 183 ? 7.869 8.067 -17.831 1.00 91.25 183 ALA A C 1
ATOM 1454 O O . ALA A 1 183 ? 6.710 8.474 -17.936 1.00 91.25 183 ALA A O 1
ATOM 1455 N N . GLU A 1 184 ? 8.815 8.400 -18.711 1.00 92.62 184 GLU A N 1
ATOM 1456 C CA . GLU A 1 184 ? 8.561 9.270 -19.859 1.00 92.62 184 GLU A CA 1
ATOM 1457 C C . GLU A 1 184 ? 7.661 8.588 -20.900 1.00 92.62 184 GLU A C 1
ATOM 1459 O O . GLU A 1 184 ? 6.722 9.211 -21.402 1.00 92.62 184 GLU A O 1
ATOM 1464 N N . ALA A 1 185 ? 7.857 7.293 -21.172 1.00 90.19 185 ALA A N 1
ATOM 1465 C CA . ALA A 1 185 ? 6.960 6.525 -22.038 1.00 90.19 185 ALA A CA 1
ATOM 1466 C C . ALA A 1 185 ? 5.516 6.523 -21.502 1.00 90.19 185 ALA A C 1
ATOM 1468 O O . ALA A 1 185 ? 4.575 6.804 -22.247 1.00 90.19 185 ALA A O 1
ATOM 1469 N N . VAL A 1 186 ? 5.338 6.298 -20.196 1.00 92.00 186 VAL A N 1
ATOM 1470 C CA . VAL A 1 186 ? 4.026 6.350 -19.531 1.00 92.00 186 VAL A CA 1
ATOM 1471 C C . VAL A 1 186 ? 3.433 7.757 -19.597 1.00 92.00 186 VAL A C 1
ATOM 1473 O O . VAL A 1 186 ? 2.259 7.917 -19.920 1.00 92.00 186 VAL A O 1
ATOM 1476 N N . LYS A 1 187 ? 4.226 8.801 -19.348 1.00 91.69 187 LYS A N 1
ATOM 1477 C CA . LYS A 1 187 ? 3.770 10.196 -19.436 1.00 91.69 187 LYS A CA 1
ATOM 1478 C C . LYS A 1 187 ? 3.294 10.552 -20.844 1.00 91.69 187 LYS A C 1
ATOM 1480 O O . LYS A 1 187 ? 2.300 11.267 -20.988 1.00 91.69 187 LYS A O 1
ATOM 1485 N N . ASN A 1 188 ? 3.977 10.057 -21.873 1.00 90.75 188 ASN A N 1
ATOM 1486 C CA . ASN A 1 188 ? 3.591 10.264 -23.266 1.00 90.75 188 ASN A CA 1
ATOM 1487 C C . ASN A 1 188 ? 2.326 9.482 -23.632 1.00 90.75 188 ASN A C 1
ATOM 1489 O O . ASN A 1 188 ? 1.437 10.049 -24.270 1.00 90.75 188 ASN A O 1
ATOM 1493 N N . LEU A 1 189 ? 2.188 8.242 -23.152 1.00 89.75 189 LEU A N 1
ATOM 1494 C CA . LEU A 1 189 ? 0.946 7.473 -23.252 1.00 89.75 189 LEU A CA 1
ATOM 1495 C C . LEU A 1 189 ? -0.228 8.233 -22.616 1.00 89.75 189 LEU A C 1
ATOM 1497 O O . LEU A 1 189 ? -1.250 8.444 -23.268 1.00 89.75 189 LEU A O 1
ATOM 1501 N N . VAL A 1 190 ? -0.067 8.699 -21.374 1.00 89.38 190 VAL A N 1
ATOM 1502 C CA . VAL A 1 190 ? -1.098 9.468 -20.663 1.00 89.38 190 VAL A CA 1
ATOM 1503 C C . VAL A 1 190 ? -1.440 10.738 -21.427 1.00 89.38 190 VAL A C 1
ATOM 1505 O O . VAL A 1 190 ? -2.615 11.007 -21.633 1.00 89.38 190 VAL A O 1
ATOM 1508 N N . ARG A 1 191 ? -0.449 11.505 -21.900 1.00 87.56 191 ARG A N 1
ATOM 1509 C CA . ARG A 1 191 ? -0.695 12.738 -22.665 1.00 87.56 191 ARG A CA 1
ATOM 1510 C C . ARG A 1 191 ? -1.520 12.471 -23.921 1.00 87.56 191 ARG A C 1
ATOM 1512 O O . ARG A 1 191 ? -2.499 13.171 -24.136 1.00 87.56 191 ARG A O 1
ATOM 1519 N N . LYS A 1 192 ? -1.161 11.438 -24.688 1.00 85.81 192 LYS A N 1
ATOM 1520 C CA . LYS A 1 192 ? -1.868 11.043 -25.913 1.00 85.81 192 LYS A CA 1
ATOM 1521 C C . LYS A 1 192 ? -3.324 10.657 -25.647 1.00 85.81 192 LYS A C 1
ATOM 1523 O O . LYS A 1 192 ? -4.182 10.947 -26.461 1.00 85.81 192 LYS A O 1
ATOM 1528 N N . LYS A 1 193 ? -3.589 9.978 -24.529 1.00 82.88 193 LYS A N 1
ATOM 1529 C CA . LYS A 1 193 ? -4.924 9.463 -24.183 1.00 82.88 193 LYS A CA 1
ATOM 1530 C C . LYS A 1 193 ? -5.761 10.446 -23.364 1.00 82.88 193 LYS A C 1
ATOM 1532 O O . LYS A 1 193 ? -6.968 10.272 -23.250 1.00 82.88 193 LYS A O 1
ATOM 1537 N N . ARG A 1 194 ? -5.137 11.466 -22.769 1.00 80.06 194 ARG A N 1
ATOM 1538 C CA . ARG A 1 194 ? -5.809 12.446 -21.905 1.00 80.06 194 ARG A CA 1
ATOM 1539 C C . ARG A 1 194 ? -6.841 13.270 -22.664 1.00 80.06 194 ARG A C 1
ATOM 1541 O O . ARG A 1 194 ? -7.841 13.647 -22.069 1.00 80.06 194 ARG A O 1
ATOM 1548 N N . GLU A 1 195 ? -6.599 13.540 -23.942 1.00 72.81 195 GLU A N 1
ATOM 1549 C CA . GLU A 1 195 ? -7.515 14.311 -24.791 1.00 72.81 195 GLU A CA 1
ATOM 1550 C C . GLU A 1 195 ? -8.863 13.596 -24.990 1.00 72.81 195 GLU A C 1
ATOM 1552 O O . GLU A 1 195 ? -9.886 14.257 -25.142 1.00 72.81 195 GLU A O 1
ATOM 1557 N N . ASP A 1 196 ? -8.883 12.266 -24.863 1.00 76.75 196 ASP A N 1
ATOM 1558 C CA . ASP A 1 196 ? -10.087 11.439 -24.996 1.00 76.75 196 ASP A CA 1
ATOM 1559 C C . ASP A 1 196 ? -10.857 11.268 -23.668 1.00 76.75 196 ASP A C 1
ATOM 1561 O O . ASP A 1 196 ? -11.937 10.674 -23.641 1.00 76.75 196 ASP A O 1
ATOM 1565 N N . LEU A 1 197 ? -10.317 11.760 -22.544 1.00 84.44 197 LEU A N 1
ATOM 1566 C CA . LEU A 1 197 ? -10.876 11.555 -21.206 1.00 84.44 197 LEU A CA 1
ATOM 1567 C C . LEU A 1 197 ? -11.407 12.864 -20.618 1.00 84.44 197 LEU A C 1
ATOM 1569 O O . LEU A 1 197 ? -10.657 13.802 -20.347 1.00 84.44 197 LEU A O 1
ATOM 1573 N N . LYS A 1 198 ? -12.712 12.905 -20.328 1.00 86.38 198 LYS A N 1
ATOM 1574 C CA . LYS A 1 198 ? -13.312 14.007 -19.568 1.00 86.38 198 LYS A CA 1
ATOM 1575 C C . LYS A 1 198 ? -12.831 13.942 -18.116 1.00 86.38 198 LYS A C 1
ATOM 1577 O O . LYS A 1 198 ? -13.178 13.014 -17.390 1.00 86.38 198 LYS A O 1
ATOM 1582 N N . ILE A 1 199 ? -12.048 14.933 -17.697 1.00 85.81 199 ILE A N 1
ATOM 1583 C CA . ILE A 1 199 ? -11.580 15.075 -16.315 1.00 85.81 199 ILE A CA 1
ATOM 1584 C C . ILE A 1 199 ? -12.323 16.248 -15.682 1.00 85.81 199 ILE A C 1
ATOM 1586 O O . ILE A 1 199 ? -12.149 17.392 -16.096 1.00 85.81 199 ILE A O 1
ATOM 1590 N N . GLU A 1 200 ? -13.128 15.961 -14.665 1.00 91.56 200 GLU A N 1
ATOM 1591 C CA . GLU A 1 200 ? -13.787 16.970 -13.838 1.00 91.56 200 GLU A CA 1
ATOM 1592 C C . GLU A 1 200 ? -13.110 17.010 -12.470 1.00 91.56 200 GLU A C 1
ATOM 1594 O O . GLU A 1 200 ? -12.891 15.973 -11.844 1.00 91.56 200 GLU A O 1
ATOM 1599 N N . VAL A 1 201 ? -12.745 18.208 -12.015 1.00 90.38 201 VAL A N 1
ATOM 1600 C CA . VAL A 1 201 ? -12.042 18.409 -10.745 1.00 90.38 201 VAL A CA 1
ATOM 1601 C C . VAL A 1 201 ? -12.858 19.346 -9.873 1.00 90.38 201 VAL A C 1
ATOM 1603 O O . VAL A 1 201 ? -13.152 20.475 -10.262 1.00 90.38 201 VAL A O 1
ATOM 1606 N N . GLN A 1 202 ? -13.189 18.898 -8.665 1.00 91.50 202 GLN A N 1
ATOM 1607 C CA . GLN A 1 202 ? -13.860 19.734 -7.677 1.00 91.50 202 GLN A CA 1
ATOM 1608 C C . GLN A 1 202 ? -12.824 20.531 -6.874 1.00 91.50 202 GLN A C 1
ATOM 1610 O O . GLN A 1 202 ? -12.468 20.174 -5.750 1.00 91.50 202 GLN A O 1
ATOM 1615 N N . GLN A 1 203 ? -12.321 21.612 -7.476 1.00 93.38 203 GLN A N 1
ATOM 1616 C CA . GLN A 1 203 ? -11.219 22.413 -6.927 1.00 93.38 203 GLN A CA 1
ATOM 1617 C C . GLN A 1 203 ? -11.496 22.928 -5.506 1.00 93.38 203 GLN A C 1
ATOM 1619 O O . GLN A 1 203 ? -10.600 22.929 -4.668 1.00 93.38 203 GLN A O 1
ATOM 1624 N N . SER A 1 204 ? -12.752 23.260 -5.191 1.00 92.19 204 SER A N 1
ATOM 1625 C CA . SER A 1 204 ? -13.150 23.731 -3.860 1.00 92.19 204 SER A CA 1
ATOM 1626 C C . SER A 1 204 ? -12.818 22.747 -2.735 1.00 92.19 204 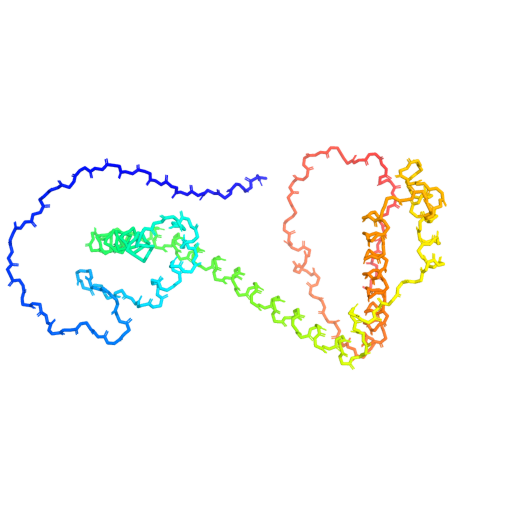SER A C 1
ATOM 1628 O O . SER A 1 204 ? -12.512 23.175 -1.628 1.00 92.19 204 SER A O 1
ATOM 1630 N N . LEU A 1 205 ? -12.868 21.434 -2.995 1.00 88.88 205 LEU A N 1
ATOM 1631 C CA . LEU A 1 205 ? -12.493 20.429 -1.998 1.00 88.88 205 LEU A CA 1
ATOM 1632 C C . LEU A 1 205 ? -10.980 20.368 -1.805 1.00 88.88 205 LEU A C 1
ATOM 1634 O O . LEU A 1 205 ? -10.519 20.247 -0.674 1.00 88.88 205 LEU A O 1
ATOM 1638 N N . ILE A 1 206 ? -10.213 20.500 -2.888 1.00 89.06 206 ILE A N 1
ATOM 1639 C CA . ILE A 1 206 ? -8.747 20.539 -2.834 1.00 89.06 206 ILE A CA 1
ATOM 1640 C C . ILE A 1 206 ? -8.296 21.749 -2.012 1.00 89.06 206 ILE A C 1
ATOM 1642 O O . ILE A 1 206 ? -7.494 21.607 -1.093 1.00 89.06 206 ILE A O 1
ATOM 1646 N N . ASP A 1 207 ? -8.872 22.917 -2.290 1.00 89.00 207 ASP A N 1
ATOM 1647 C CA . ASP A 1 207 ? -8.526 24.167 -1.609 1.00 89.00 207 ASP A CA 1
ATOM 1648 C C . ASP A 1 207 ? -8.975 24.185 -0.138 1.00 89.00 207 ASP A C 1
ATOM 1650 O O . ASP A 1 207 ? -8.433 24.939 0.668 1.00 89.00 207 ASP A O 1
ATOM 1654 N N . SER A 1 208 ? -9.953 23.349 0.230 1.00 87.25 208 SER A N 1
ATOM 1655 C CA . SER A 1 208 ? -10.438 23.230 1.610 1.00 87.25 208 SER A CA 1
ATOM 1656 C C . SER A 1 208 ? -9.527 22.407 2.525 1.00 87.25 208 SER A C 1
ATOM 1658 O O . SER A 1 208 ? -9.742 22.392 3.738 1.00 87.25 208 SER A O 1
ATOM 1660 N N . VAL A 1 209 ? -8.517 21.719 1.976 1.00 85.12 209 VAL A N 1
ATOM 1661 C CA . VAL A 1 209 ? -7.605 20.889 2.770 1.00 85.12 209 VAL A CA 1
ATOM 1662 C C . VAL A 1 209 ? -6.735 21.792 3.655 1.00 85.12 209 VAL A C 1
ATOM 1664 O O . VAL A 1 209 ? -5.962 22.601 3.134 1.00 85.12 209 VAL A O 1
ATOM 1667 N N . PRO A 1 210 ? -6.806 21.663 4.993 1.00 83.50 210 PRO A N 1
ATOM 1668 C CA . PRO A 1 210 ? -6.021 22.499 5.887 1.00 83.50 210 PRO A CA 1
ATOM 1669 C C . PRO A 1 210 ? -4.531 22.192 5.724 1.00 83.50 210 PRO A C 1
ATOM 1671 O O . PRO A 1 210 ? -4.086 21.055 5.900 1.00 83.50 210 PRO A O 1
ATOM 1674 N N . LEU A 1 211 ? -3.745 23.221 5.409 1.00 79.12 211 LEU A N 1
ATOM 1675 C CA . LEU A 1 211 ? -2.291 23.111 5.361 1.00 79.12 211 LEU A CA 1
ATOM 1676 C C . LEU A 1 211 ? -1.719 23.224 6.782 1.00 79.12 211 LEU A C 1
ATOM 1678 O O . LEU A 1 211 ? -2.146 24.097 7.542 1.00 79.12 211 LEU A O 1
ATOM 1682 N N . PRO A 1 212 ? -0.745 22.382 7.168 1.00 74.69 212 PRO A N 1
ATOM 1683 C CA . PRO A 1 212 ? -0.074 22.537 8.452 1.00 74.69 212 PRO A CA 1
ATOM 1684 C C . PRO A 1 212 ? 0.644 23.893 8.511 1.00 74.69 212 PRO A C 1
ATOM 1686 O O . PRO A 1 212 ? 1.229 24.332 7.519 1.00 74.69 212 PRO A O 1
ATOM 1689 N N . GLU A 1 213 ? 0.649 24.542 9.681 1.00 70.44 213 GLU A N 1
ATOM 1690 C CA . GLU A 1 213 ? 1.451 25.749 9.902 1.00 70.44 213 GLU A CA 1
ATOM 1691 C C . GLU A 1 213 ? 2.932 25.435 9.648 1.00 70.44 213 GLU A C 1
ATOM 1693 O O . GLU A 1 213 ? 3.607 24.798 10.464 1.00 70.44 213 GLU A O 1
ATOM 1698 N N . MET A 1 214 ? 3.466 25.885 8.513 1.00 60.09 214 MET A N 1
ATOM 1699 C CA . MET A 1 214 ? 4.896 25.799 8.243 1.00 60.09 214 MET A CA 1
ATOM 1700 C C . MET A 1 214 ? 5.616 26.873 9.063 1.00 60.09 214 MET A C 1
ATOM 1702 O O . MET A 1 214 ? 5.881 27.972 8.583 1.00 60.09 214 MET A O 1
ATOM 1706 N N . LYS A 1 215 ? 5.923 26.577 10.332 1.00 50.66 215 LYS A N 1
ATOM 1707 C CA . LYS A 1 215 ? 6.827 27.410 11.137 1.00 50.66 215 LYS A CA 1
ATOM 1708 C C . LYS A 1 215 ? 8.256 27.226 10.628 1.00 50.66 215 LYS A C 1
ATOM 1710 O O . LYS A 1 215 ? 8.957 26.301 11.024 1.00 50.66 215 LYS A O 1
ATOM 1715 N N . GLY A 1 216 ? 8.668 28.117 9.736 1.00 55.88 216 GLY A N 1
ATOM 1716 C CA . GLY A 1 216 ? 10.028 28.226 9.223 1.00 55.88 216 GLY A CA 1
ATOM 1717 C C . GLY A 1 216 ? 10.124 29.389 8.245 1.00 55.88 216 GLY A C 1
ATOM 1718 O O . GLY A 1 216 ? 9.191 29.637 7.482 1.00 55.88 216 GLY A O 1
ATOM 1719 N N . THR A 1 217 ? 11.232 30.129 8.277 1.00 53.03 217 THR A N 1
ATOM 1720 C CA . THR A 1 217 ? 11.526 31.142 7.259 1.00 53.03 217 THR A CA 1
ATOM 1721 C C . THR A 1 217 ? 11.510 30.446 5.895 1.00 53.03 217 THR A C 1
ATOM 1723 O O . THR A 1 217 ? 12.223 29.448 5.744 1.00 53.03 217 THR A O 1
ATOM 1726 N N . PRO A 1 218 ? 10.713 30.902 4.910 1.00 54.69 218 PRO A N 1
ATOM 1727 C CA . PRO A 1 218 ? 10.763 30.328 3.572 1.00 54.69 218 PRO A CA 1
ATOM 1728 C C . PRO A 1 218 ? 12.216 30.371 3.073 1.00 54.69 218 PRO A C 1
ATOM 1730 O O . PRO A 1 218 ? 12.894 31.380 3.301 1.00 54.69 218 PRO A O 1
ATOM 1733 N N . PRO A 1 219 ? 12.728 29.301 2.435 1.00 46.44 219 PRO A N 1
ATOM 1734 C CA . PRO A 1 219 ? 14.096 29.295 1.937 1.00 46.44 219 PRO A CA 1
ATOM 1735 C C . PRO A 1 219 ? 14.302 30.504 1.006 1.00 46.44 219 PRO A C 1
ATOM 1737 O O . PRO A 1 219 ? 13.434 30.784 0.167 1.00 46.44 219 PRO A O 1
ATOM 1740 N N . PRO A 1 220 ? 15.402 31.266 1.158 1.00 45.72 220 PRO A N 1
ATOM 1741 C CA . PRO A 1 220 ? 15.632 32.456 0.354 1.00 45.72 220 PRO A CA 1
ATOM 1742 C C . PRO A 1 220 ? 15.836 32.023 -1.100 1.00 45.72 220 PRO A C 1
ATOM 1744 O O . PRO A 1 220 ? 16.853 31.431 -1.443 1.00 45.72 220 PRO A O 1
ATOM 1747 N N . GLY A 1 221 ? 14.838 32.277 -1.948 1.00 48.81 221 GLY A N 1
ATOM 1748 C CA . GLY A 1 221 ? 14.909 31.927 -3.368 1.00 48.81 221 GLY A CA 1
ATOM 1749 C C . GLY A 1 221 ? 13.578 31.885 -4.116 1.00 48.81 221 GLY A C 1
ATOM 1750 O O . GLY A 1 221 ? 13.562 32.150 -5.311 1.00 48.81 221 GLY A O 1
ATOM 1751 N N . MET A 1 222 ? 12.435 31.663 -3.460 1.00 42.44 222 MET A N 1
ATOM 1752 C CA . MET A 1 222 ? 11.135 31.690 -4.156 1.00 42.44 222 MET A CA 1
ATOM 1753 C C . MET A 1 222 ? 10.526 33.099 -4.236 1.00 42.44 222 MET A C 1
ATOM 1755 O O . MET A 1 222 ? 9.359 33.318 -3.920 1.00 42.44 222 MET A O 1
ATOM 1759 N N . LYS A 1 223 ? 11.300 34.080 -4.714 1.00 41.25 223 LYS A N 1
ATOM 1760 C CA . LYS A 1 223 ? 10.711 35.262 -5.356 1.00 41.25 223 LYS A CA 1
ATOM 1761 C C . LYS A 1 223 ? 10.522 34.931 -6.833 1.00 41.25 223 LYS A C 1
ATOM 1763 O O . LYS A 1 223 ? 11.407 35.178 -7.639 1.00 41.25 223 LYS A O 1
ATOM 1768 N N . GLY A 1 224 ? 9.355 34.378 -7.166 1.00 42.88 224 GLY A N 1
ATOM 1769 C CA . GLY A 1 224 ? 8.865 34.399 -8.544 1.00 42.88 224 GLY A CA 1
ATOM 1770 C C . GLY A 1 224 ? 8.426 33.074 -9.153 1.00 42.88 224 GLY A C 1
ATOM 1771 O O . GLY A 1 224 ? 8.843 32.788 -10.260 1.00 42.88 224 GLY A O 1
ATOM 1772 N N . VAL A 1 225 ? 7.527 32.308 -8.524 1.00 38.09 225 VAL A N 1
ATOM 1773 C CA . VAL A 1 225 ? 6.603 31.447 -9.295 1.00 38.09 225 VAL A CA 1
ATOM 1774 C C . VAL A 1 225 ? 5.235 31.378 -8.606 1.00 38.09 225 VAL A C 1
ATOM 1776 O O . VAL A 1 225 ? 4.704 30.313 -8.326 1.00 38.09 225 VAL A O 1
ATOM 1779 N N . ALA A 1 226 ? 4.603 32.531 -8.379 1.00 36.44 226 ALA A N 1
ATOM 1780 C CA . ALA A 1 226 ? 3.143 32.573 -8.405 1.00 36.44 226 ALA A CA 1
ATOM 1781 C C . ALA A 1 226 ? 2.710 32.524 -9.881 1.00 36.44 226 ALA A C 1
ATOM 1783 O O . ALA A 1 226 ? 2.258 33.519 -10.445 1.00 36.44 226 ALA A O 1
ATOM 1784 N N . ARG A 1 227 ? 2.913 31.382 -10.554 1.00 35.47 227 ARG A N 1
ATOM 1785 C CA . ARG A 1 227 ? 2.190 31.132 -11.801 1.00 35.47 227 ARG A CA 1
ATOM 1786 C C . ARG A 1 227 ? 0.759 30.835 -11.389 1.00 35.47 227 ARG A C 1
ATOM 1788 O O . ARG A 1 227 ? 0.459 29.749 -10.909 1.00 35.47 227 ARG A O 1
ATOM 1795 N N . ARG A 1 228 ? -0.098 31.845 -11.554 1.00 35.31 228 ARG A N 1
ATOM 1796 C CA . ARG A 1 228 ? -1.537 31.660 -11.718 1.00 35.31 228 ARG A CA 1
ATOM 1797 C C . ARG A 1 228 ? -1.732 30.489 -12.679 1.00 35.31 228 ARG A C 1
ATOM 1799 O O . ARG A 1 228 ? -1.403 30.612 -13.856 1.00 35.31 228 ARG A O 1
ATOM 1806 N N . PHE A 1 229 ? -2.236 29.369 -12.183 1.00 28.77 229 PHE A N 1
ATOM 1807 C CA . PHE A 1 229 ? -2.925 28.432 -13.050 1.00 28.77 229 PHE A CA 1
ATOM 1808 C C . PHE A 1 229 ? -4.284 29.062 -13.321 1.00 28.77 229 PHE A C 1
ATOM 1810 O O . PHE A 1 229 ? -5.164 29.072 -12.469 1.00 28.77 229 PHE A O 1
ATOM 1817 N N . THR A 1 230 ? -4.390 29.716 -14.471 1.00 30.20 230 THR A N 1
ATOM 1818 C CA . THR A 1 230 ? -5.678 29.993 -15.097 1.00 30.20 230 THR A CA 1
ATOM 1819 C C . THR A 1 230 ? -6.000 28.756 -15.925 1.00 30.20 230 THR A C 1
ATOM 1821 O O . THR A 1 230 ? -5.249 28.438 -16.848 1.00 30.20 230 THR A O 1
ATOM 1824 N N . VAL A 1 231 ? -7.061 28.047 -15.552 1.00 36.28 231 VAL A N 1
ATOM 1825 C CA . VAL A 1 231 ? -7.858 27.207 -16.451 1.00 36.28 231 VAL A CA 1
ATOM 1826 C C . VAL A 1 231 ? -9.293 27.658 -16.265 1.00 36.28 231 VAL A C 1
ATOM 1828 O O . VAL A 1 231 ? -9.693 27.779 -15.086 1.00 36.28 231 VAL A O 1
#

Sequence (231 aa):
MKFQPIFLALWLVTPSTLFADDPEVIPESLPSGVIARVGDFEVPYEWFLNEFRSTFFRHAQSSNVRQEVFDPFLEKMTLYELARTSGVGEDAAFQQELQQKIDGMKAFMDYQLAMARIGLYNQAYIKAEGIDPAKVTVTDEELQSFLAEEGNAFPGALPDSLGELQPHVKEMLSQRLASLKVAEAVKNLVRKKREDLKIEVQQSLIDSVPLPEMKGTPPPGMKGVARRFTV

pLDDT: mean 79.74, std 20.36, range [25.8, 96.38]

Foldseek 3Di:
DDDDPPPPPDDDDDDDDDDDDDDDPDDDDDPPQFPDDAPPDTHGVVVLVVQCVVCLVVCVVDPCSSVVSVVVVVVVVNVVVVCVVVCVCVDPVVVVVVVVVVVVVVVVVVVVVVVVVVVVVLVVVLVVVVLDLVPQFDDLVNLLVQQCVVCVVPPPPGDNHPVPDDPVVSVVSRSVVSVVVSVVSSVVVCVVCVVVDDDDDPVVVVVPDDDPPPPDDPPPDPPDPPPPPDD

Secondary structure (DSSP, 8-state):
---------------------------SSPPTTEEEEETTEEEEHHHHHHHHHHHGGGGTT-TTHHHHHHHHHHHHHHHHHHHHHTTGGG-HHHHHHHHHHHHHHHHHHHHHHHHHHHHHHHHHHHHHTT--GGG----HHHHHHHHHHHHHHSTTSS-SSGGGS-HHHHHHHHHHHHHHHHHHHHHHHHHHHHTTS-----HHHHHTSPPP---SPPPTT-SS-------